Protein AF-A0A175QBX9-F1 (afdb_monomer_lite)

Foldseek 3Di:
DFDPVLVVCCVVPVVVSVVCVVVRVVVCVPPDDDDFDDAAFDPVFQDPPPDDPVVSVVLVVVQVVCSVVVHDGPTDGFHAAADQFDLVVLVVVQVVFDFPDADPVGWTKTKDALPVPPDCNPLSNQQRVLQVFCVVVPNHPSYNGNDDPLRRVWIKTFTADPVVSDTQKIWTKAQQLVQCVVPNLVSAPVVVVDDDDPVCSVVSNRDMDTDDMDD

Secondary structure (DSSP, 8-state):
---HHHHHHHHH-HHHHHHHHHHHHHHTTT------PPPB--HHHH--SSS-HHHHHHHHHHHHHHHHTTPPPSS--BPPPPPPPPHHHHHHHHHTSEEEEE-TTS-EEEEE--TT-S--HHHHHHHHHHHHHHHHTT---SSSS---SSTTTSEEEEEEETTTTEEEEEEEEEEHHHHHHHH-GGG-GGGGT----GGGHHHHHH-EEEEEEE-

Sequence (215 aa):
RNSSLFYTTAKVAPPVAMLMLVREMFKQRGMRIKLRIGAQIPFAHWHDGHTPGKELAKRVRKHVYRLGQGKKGLFQTESAIALAEDRAELKKALLQSELLGTTTDGKQIYLWRRNGATWVPILRELGRLREIAFRAVGEGSGRRRDLDSYDDDYYHLILWDDAELEIVGAYRFIPGGEQLERRGMEGLYSHSLFHYDERMIPILRQGIELGRSFI

InterPro domains:
  IPR016181 Acyl-CoA N-acyltransferase [SSF55729] (112-215)
  IPR052351 L-ornithine N(alpha)-acyltransferase [PTHR37323] (79-215)

Radius of gyration: 27.27 Å; chains: 1; bounding box: 67×48×62 Å

pLDDT: mean 91.13, std 6.89, range [60.19, 98.25]

Structure (mmCIF, N/CA/C/O backbone):
data_AF-A0A175QBX9-F1
#
_entry.id   AF-A0A175QBX9-F1
#
loop_
_atom_site.group_PDB
_atom_site.id
_atom_site.type_symbol
_atom_site.label_atom_id
_atom_site.label_alt_id
_atom_site.label_comp_id
_atom_site.label_asym_id
_atom_site.label_entity_id
_atom_site.label_seq_id
_atom_site.pdbx_PDB_ins_code
_atom_site.Cartn_x
_atom_site.Cartn_y
_atom_site.Cartn_z
_atom_site.occupancy
_atom_site.B_iso_or_equiv
_atom_site.auth_seq_id
_atom_site.auth_comp_id
_atom_site.auth_asym_id
_atom_site.auth_atom_id
_atom_site.pdbx_PDB_model_num
ATOM 1 N N . ARG A 1 1 ? 35.448 -5.527 -27.439 1.00 60.19 1 ARG A N 1
ATOM 2 C CA . ARG A 1 1 ? 35.768 -5.108 -28.833 1.00 60.19 1 ARG A CA 1
ATOM 3 C C . ARG A 1 1 ? 37.244 -5.440 -29.044 1.00 60.19 1 ARG A C 1
ATOM 5 O O . ARG A 1 1 ? 38.023 -5.023 -28.199 1.00 60.19 1 ARG A O 1
ATOM 12 N N . ASN A 1 2 ? 37.608 -6.231 -30.060 1.00 74.19 2 ASN A N 1
ATOM 13 C CA . ASN A 1 2 ? 38.995 -6.704 -30.246 1.00 74.19 2 ASN A CA 1
ATOM 14 C C . ASN A 1 2 ? 39.924 -5.569 -30.704 1.00 74.19 2 ASN A C 1
ATOM 16 O O . ASN A 1 2 ? 39.448 -4.572 -31.254 1.00 74.19 2 ASN A O 1
ATOM 20 N N . SER A 1 3 ? 41.227 -5.709 -30.461 1.00 76.88 3 SER A N 1
ATOM 21 C CA . SER A 1 3 ? 42.219 -4.701 -30.851 1.00 76.88 3 SER A CA 1
ATOM 22 C C . SER A 1 3 ? 42.301 -4.505 -32.372 1.00 76.88 3 SER A C 1
ATOM 24 O O . SER A 1 3 ? 42.059 -5.427 -33.150 1.00 76.88 3 SER A O 1
ATOM 26 N N . SER A 1 4 ? 42.672 -3.298 -32.811 1.00 77.69 4 SER A N 1
ATOM 27 C CA . SER A 1 4 ? 42.938 -3.002 -34.229 1.00 77.69 4 SER A CA 1
ATOM 28 C C . SER A 1 4 ? 43.991 -3.942 -34.822 1.00 77.69 4 SER A C 1
ATOM 30 O O . SER A 1 4 ? 43.838 -4.375 -35.960 1.00 77.69 4 SER A O 1
ATOM 32 N N . LEU A 1 5 ? 44.984 -4.329 -34.013 1.00 79.12 5 LEU A N 1
ATOM 33 C CA . LEU A 1 5 ? 46.052 -5.257 -34.378 1.00 79.12 5 LEU A CA 1
ATOM 34 C C . LEU A 1 5 ? 45.523 -6.661 -34.717 1.00 79.12 5 LEU A C 1
ATOM 36 O O . LEU A 1 5 ? 45.990 -7.282 -35.662 1.00 79.12 5 LEU A O 1
ATOM 40 N N . PHE A 1 6 ? 44.506 -7.151 -34.000 1.00 77.50 6 PHE A N 1
ATOM 41 C CA . PHE A 1 6 ? 43.851 -8.419 -34.338 1.00 77.50 6 PHE A CA 1
ATOM 42 C C . PHE A 1 6 ? 43.176 -8.353 -35.715 1.00 77.50 6 PHE A C 1
ATOM 44 O O . PHE A 1 6 ? 43.335 -9.264 -36.523 1.00 77.50 6 PHE A O 1
ATOM 51 N N . TYR A 1 7 ? 42.459 -7.264 -36.011 1.00 77.69 7 TYR A N 1
ATOM 52 C CA . TYR A 1 7 ? 41.762 -7.114 -37.292 1.00 77.69 7 TYR A CA 1
ATOM 53 C C . TYR A 1 7 ? 42.716 -6.947 -38.478 1.00 77.69 7 TYR A C 1
ATOM 55 O O . TYR A 1 7 ? 42.412 -7.428 -39.568 1.00 77.69 7 TYR A O 1
ATOM 63 N N . THR A 1 8 ? 43.865 -6.293 -38.287 1.00 80.75 8 THR A N 1
ATOM 64 C CA . THR A 1 8 ? 44.901 -6.200 -39.325 1.00 80.75 8 THR A CA 1
ATOM 65 C C . THR A 1 8 ? 45.585 -7.546 -39.542 1.00 80.75 8 THR A C 1
ATOM 67 O O . THR A 1 8 ? 45.720 -7.976 -40.685 1.00 80.75 8 THR A O 1
ATOM 70 N N . THR A 1 9 ? 45.931 -8.265 -38.470 1.00 81.19 9 THR A N 1
ATOM 71 C CA . THR A 1 9 ? 46.569 -9.587 -38.570 1.00 81.19 9 THR A CA 1
ATOM 72 C C . THR A 1 9 ? 45.626 -10.629 -39.172 1.00 81.19 9 THR A C 1
ATOM 74 O O . THR A 1 9 ? 46.065 -11.436 -39.981 1.00 81.19 9 THR A O 1
ATOM 77 N N . ALA A 1 10 ? 44.322 -10.576 -38.880 1.00 80.25 10 ALA A N 1
ATOM 78 C CA . ALA A 1 10 ? 43.326 -11.473 -39.477 1.00 80.25 10 ALA A CA 1
ATOM 79 C C . ALA A 1 10 ? 43.201 -11.323 -41.002 1.00 80.25 10 ALA A C 1
ATOM 81 O O . ALA A 1 10 ? 42.879 -12.295 -41.679 1.00 80.25 10 ALA A O 1
ATOM 82 N N . LYS A 1 11 ? 43.471 -10.128 -41.547 1.00 83.06 11 LYS A N 1
ATOM 83 C CA . LYS A 1 11 ? 43.462 -9.881 -42.997 1.00 83.06 11 LYS A CA 1
ATOM 84 C C . LYS A 1 11 ? 44.733 -10.355 -43.705 1.00 83.06 11 LYS A C 1
ATOM 86 O O . LYS A 1 11 ? 44.659 -10.691 -44.878 1.00 83.06 11 LYS A O 1
ATOM 91 N N . VAL A 1 12 ? 45.877 -10.351 -43.017 1.00 86.31 12 VAL A N 1
ATOM 92 C CA . VAL A 1 12 ? 47.193 -10.652 -43.614 1.00 86.31 12 VAL A CA 1
ATOM 93 C C . VAL A 1 12 ? 47.619 -12.102 -43.366 1.00 86.31 12 VAL A C 1
ATOM 95 O O . VAL A 1 12 ? 48.164 -12.742 -44.257 1.00 86.31 12 VAL A O 1
ATOM 98 N N . ALA A 1 13 ? 47.362 -12.639 -42.171 1.00 82.88 13 ALA A N 1
ATOM 99 C CA . ALA A 1 13 ? 47.781 -13.977 -41.758 1.00 82.88 13 ALA A CA 1
ATOM 100 C C . ALA A 1 13 ? 46.735 -14.629 -40.822 1.00 82.88 13 ALA A C 1
ATOM 102 O O . ALA A 1 13 ? 46.859 -14.559 -39.592 1.00 82.88 13 ALA A O 1
ATOM 103 N N . PRO A 1 14 ? 45.712 -15.304 -41.382 1.00 76.75 14 PRO A N 1
ATOM 104 C CA . PRO A 1 14 ? 44.622 -15.909 -40.610 1.00 76.75 14 PRO A CA 1
ATOM 105 C C . PRO A 1 14 ? 45.052 -16.895 -39.499 1.00 76.75 14 PRO A C 1
ATOM 107 O O . PRO A 1 14 ? 44.501 -16.801 -38.399 1.00 76.75 14 PRO A O 1
ATOM 110 N N . PRO A 1 15 ? 46.055 -17.783 -39.690 1.00 80.94 15 PRO A N 1
ATOM 111 C CA . PRO A 1 15 ? 46.485 -18.714 -38.636 1.00 80.94 15 PRO A CA 1
ATOM 112 C C . PRO A 1 15 ? 47.092 -18.003 -37.417 1.00 80.94 15 PRO A C 1
ATOM 114 O O . PRO A 1 15 ? 46.870 -18.394 -36.273 1.00 80.94 15 PRO A O 1
ATOM 117 N N . VAL A 1 16 ? 47.817 -16.904 -37.648 1.00 78.88 16 VAL A N 1
ATOM 118 C CA . VAL A 1 16 ? 48.448 -16.100 -36.588 1.00 78.88 16 VAL A CA 1
ATOM 119 C C . VAL A 1 16 ? 47.397 -15.307 -35.812 1.00 78.88 16 VAL A C 1
ATOM 121 O O . VAL A 1 16 ? 47.478 -15.186 -34.589 1.00 78.88 16 VAL A O 1
ATOM 124 N N . ALA A 1 17 ? 46.359 -14.820 -36.494 1.00 76.81 17 ALA A N 1
ATOM 125 C CA . ALA A 1 17 ? 45.222 -14.193 -35.831 1.00 76.81 17 ALA A CA 1
ATOM 126 C C . ALA A 1 17 ? 44.493 -15.168 -34.890 1.00 76.81 17 ALA A C 1
ATOM 128 O O . ALA A 1 17 ? 44.069 -14.764 -33.808 1.00 76.81 17 ALA A O 1
ATOM 129 N N . MET A 1 18 ? 44.411 -16.455 -35.243 1.00 78.69 18 MET A N 1
ATOM 130 C CA . MET A 1 18 ? 43.813 -17.486 -34.387 1.00 78.69 18 MET A CA 1
ATOM 131 C C . MET A 1 18 ? 44.603 -17.691 -33.082 1.00 78.69 18 MET A C 1
ATOM 133 O O . MET A 1 18 ? 44.002 -17.783 -32.014 1.00 78.69 18 MET A O 1
ATOM 137 N N . LEU A 1 19 ? 45.940 -17.640 -33.130 1.00 80.75 19 LEU A N 1
ATOM 138 C CA . LEU A 1 19 ? 46.793 -17.653 -31.929 1.00 80.75 19 LEU A CA 1
ATOM 139 C C . LEU A 1 19 ? 46.620 -16.380 -31.079 1.00 80.75 19 LEU A C 1
ATOM 141 O O . LEU A 1 19 ? 46.611 -16.430 -29.848 1.00 80.75 19 LEU A O 1
ATOM 145 N N . MET A 1 20 ? 46.422 -15.228 -31.726 1.00 78.19 20 MET A N 1
ATOM 146 C CA . MET A 1 20 ? 46.133 -13.960 -31.048 1.00 78.19 20 MET A CA 1
ATOM 147 C C . MET A 1 20 ? 44.736 -13.903 -30.420 1.00 78.19 20 MET A C 1
ATOM 149 O O . MET A 1 20 ? 44.526 -13.114 -29.495 1.00 78.19 20 MET A O 1
ATOM 153 N N . LEU A 1 21 ? 43.795 -14.732 -30.882 1.00 76.81 21 LEU A N 1
ATOM 154 C CA . LEU A 1 21 ? 42.436 -14.803 -30.348 1.00 76.81 21 LEU A CA 1
ATOM 155 C C . LEU A 1 21 ? 42.456 -15.131 -28.852 1.00 76.81 21 LEU A C 1
ATOM 157 O O . LEU A 1 21 ? 41.769 -14.475 -28.076 1.00 76.81 21 LEU A O 1
ATOM 161 N N . VAL A 1 22 ? 43.317 -16.067 -28.439 1.00 77.06 22 VAL A N 1
ATOM 162 C CA . VAL A 1 22 ? 43.509 -16.448 -27.033 1.00 77.06 22 VAL A CA 1
ATOM 163 C C . VAL A 1 22 ? 43.886 -15.220 -26.198 1.00 77.06 22 VAL A C 1
ATOM 165 O O . VAL A 1 22 ? 43.259 -14.932 -25.180 1.00 77.06 22 VAL A O 1
ATOM 168 N N . ARG A 1 23 ? 44.841 -14.412 -26.675 1.00 75.25 23 ARG A N 1
ATOM 169 C CA . ARG A 1 23 ? 45.273 -13.170 -26.013 1.00 75.25 23 ARG A CA 1
ATOM 170 C C . ARG A 1 23 ? 44.170 -12.106 -25.971 1.00 75.25 23 ARG A C 1
ATOM 172 O O . ARG A 1 23 ? 44.035 -11.412 -24.965 1.00 75.25 23 ARG A O 1
ATOM 179 N N . GLU A 1 24 ? 43.377 -11.967 -27.031 1.00 79.12 24 GLU A N 1
ATOM 180 C CA . GLU A 1 24 ? 42.231 -11.046 -27.061 1.00 79.12 24 GLU A CA 1
ATOM 181 C C . GLU A 1 24 ? 41.087 -11.508 -26.141 1.00 79.12 24 GLU A C 1
ATOM 183 O O . GLU A 1 24 ? 40.455 -10.673 -25.496 1.00 79.12 24 GLU A O 1
ATOM 188 N N . MET A 1 25 ? 40.862 -12.817 -25.994 1.00 73.69 25 MET A N 1
ATOM 189 C CA . MET A 1 25 ? 39.921 -13.376 -25.016 1.00 73.69 25 MET A CA 1
ATOM 190 C C . MET A 1 25 ? 40.395 -13.118 -23.581 1.00 73.69 25 MET A C 1
ATOM 192 O O . MET A 1 25 ? 39.607 -12.677 -22.745 1.00 73.69 25 MET A O 1
ATOM 196 N N . PHE A 1 26 ? 41.693 -13.290 -23.302 1.00 76.12 26 PHE A N 1
ATOM 197 C CA . PHE A 1 26 ? 42.273 -12.957 -21.997 1.00 76.12 26 PHE A CA 1
ATOM 198 C C . PHE A 1 26 ? 42.231 -11.453 -21.687 1.00 76.12 26 PHE A C 1
ATOM 200 O O . PHE A 1 26 ? 42.042 -11.094 -20.529 1.00 76.12 26 PHE A O 1
ATOM 207 N N . LYS A 1 27 ? 42.311 -10.564 -22.690 1.00 72.12 27 LYS A N 1
ATOM 208 C CA . LYS A 1 27 ? 42.073 -9.116 -22.497 1.00 72.12 27 LYS A CA 1
ATOM 209 C C . LYS A 1 27 ? 40.650 -8.795 -22.038 1.00 72.12 27 LYS A C 1
ATOM 211 O O . LYS A 1 27 ? 40.438 -7.756 -21.423 1.00 72.12 27 LYS A O 1
ATOM 216 N N . GLN A 1 28 ? 39.681 -9.653 -22.352 1.00 68.94 28 GLN A N 1
ATOM 217 C CA . GLN A 1 28 ? 38.296 -9.498 -21.904 1.00 68.94 28 GLN A CA 1
ATOM 218 C C . GLN A 1 28 ? 38.014 -10.244 -20.587 1.00 68.94 28 GLN A C 1
ATOM 220 O O . GLN A 1 28 ? 36.897 -10.187 -20.067 1.00 68.94 28 GLN A O 1
ATOM 225 N N . ARG A 1 29 ? 39.018 -10.914 -20.004 1.00 71.75 29 ARG A N 1
ATOM 226 C CA . ARG A 1 29 ? 38.892 -11.612 -18.721 1.00 71.75 29 ARG A CA 1
ATOM 227 C C . ARG A 1 29 ? 38.627 -10.592 -17.613 1.00 71.75 29 ARG A C 1
ATOM 229 O O . ARG A 1 29 ? 39.379 -9.641 -17.435 1.00 71.7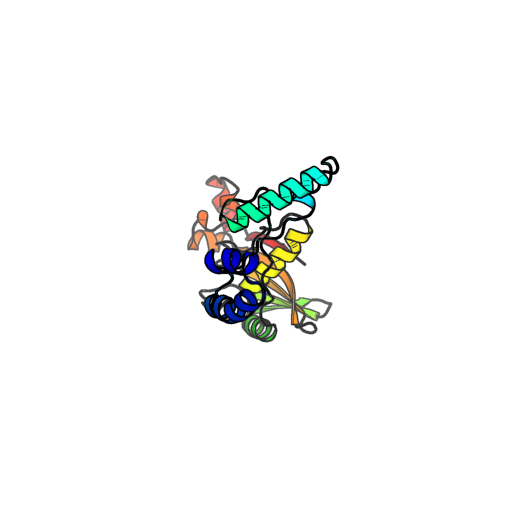5 29 ARG A O 1
ATOM 236 N N . GLY A 1 30 ? 37.524 -10.778 -16.889 1.00 74.94 30 GLY A N 1
ATOM 237 C CA . GLY A 1 30 ? 37.076 -9.839 -15.856 1.00 74.94 30 GLY A CA 1
ATOM 238 C C . GLY A 1 30 ? 36.287 -8.631 -16.377 1.00 74.94 30 GLY A C 1
ATOM 239 O O . GLY A 1 30 ? 35.964 -7.742 -15.586 1.00 74.94 30 GLY A O 1
ATOM 240 N N . MET A 1 31 ? 35.933 -8.580 -17.670 1.00 78.94 31 MET A N 1
ATOM 241 C CA . MET A 1 31 ? 35.002 -7.565 -18.166 1.00 78.94 31 MET A CA 1
ATOM 242 C C . MET A 1 31 ? 33.653 -7.680 -17.456 1.00 78.94 31 MET A C 1
ATOM 244 O O . MET A 1 31 ? 33.034 -8.741 -17.407 1.00 78.94 31 MET A O 1
ATOM 248 N N . ARG A 1 32 ? 33.178 -6.553 -16.928 1.00 81.38 32 ARG A N 1
ATOM 249 C CA . ARG A 1 32 ? 31.877 -6.453 -16.270 1.00 81.38 32 ARG A CA 1
ATOM 250 C C . ARG A 1 32 ? 30.841 -5.983 -17.281 1.00 81.38 32 ARG A C 1
ATOM 252 O O . ARG A 1 32 ? 30.976 -4.902 -17.853 1.00 81.38 32 ARG A O 1
ATOM 259 N N . ILE A 1 33 ? 29.793 -6.775 -17.483 1.00 82.38 33 ILE A N 1
ATOM 260 C CA . ILE A 1 33 ? 28.626 -6.351 -18.257 1.00 82.38 33 ILE A CA 1
ATOM 261 C C . ILE A 1 33 ? 27.695 -5.606 -17.304 1.00 82.38 33 ILE A C 1
ATOM 263 O O . ILE A 1 33 ? 27.173 -6.182 -16.352 1.00 82.38 33 ILE A O 1
ATOM 267 N N . LYS A 1 34 ? 27.484 -4.311 -17.553 1.00 82.81 34 LYS A N 1
ATOM 268 C CA . LYS A 1 34 ? 26.491 -3.527 -16.817 1.00 82.81 34 LYS A CA 1
ATOM 269 C C . LYS A 1 34 ? 25.133 -3.698 -17.488 1.00 82.81 34 LYS A C 1
ATOM 271 O O . LYS A 1 34 ? 24.872 -3.096 -18.527 1.00 82.81 34 LYS A O 1
ATOM 276 N N . LEU A 1 35 ? 24.277 -4.516 -16.888 1.00 85.06 35 LEU A N 1
ATOM 277 C CA . LEU A 1 35 ? 22.884 -4.655 -17.297 1.00 85.06 35 LEU A CA 1
ATOM 278 C C . LEU A 1 35 ? 22.037 -3.592 -16.596 1.00 85.06 35 LEU A C 1
ATOM 280 O O . LEU A 1 35 ? 22.220 -3.315 -15.411 1.00 85.06 35 LEU A O 1
ATOM 284 N N . ARG A 1 36 ? 21.103 -2.990 -17.335 1.00 86.00 36 ARG A N 1
ATOM 285 C CA . ARG A 1 36 ? 20.095 -2.090 -16.777 1.00 86.00 36 ARG A CA 1
ATOM 286 C C . ARG A 1 36 ? 18.721 -2.569 -17.203 1.00 86.00 36 ARG A C 1
ATOM 288 O O . ARG A 1 36 ? 18.401 -2.545 -18.387 1.00 86.00 36 ARG A O 1
ATOM 295 N N . ILE A 1 37 ? 17.934 -2.983 -16.222 1.00 86.81 37 ILE A N 1
ATOM 296 C CA . ILE A 1 37 ? 16.564 -3.447 -16.412 1.00 86.81 37 ILE A CA 1
ATOM 297 C C . ILE A 1 37 ? 15.634 -2.268 -16.125 1.00 86.81 37 ILE A C 1
ATOM 299 O O . ILE A 1 37 ? 15.824 -1.540 -15.150 1.00 86.81 37 ILE A O 1
ATOM 303 N N . GLY A 1 38 ? 14.703 -2.022 -17.042 1.00 87.69 38 GLY A N 1
ATOM 304 C CA . GLY A 1 38 ? 13.714 -0.956 -16.928 1.00 87.69 38 GLY A CA 1
ATOM 305 C C . GLY A 1 38 ? 12.465 -1.419 -16.189 1.00 87.69 38 GLY A C 1
ATOM 306 O O . GLY A 1 38 ? 12.285 -2.605 -15.930 1.00 87.69 38 GLY A O 1
ATOM 307 N N . ALA A 1 39 ? 11.600 -0.463 -15.879 1.00 90.56 39 ALA A N 1
ATOM 308 C CA . ALA A 1 39 ? 10.247 -0.727 -15.414 1.00 90.56 39 ALA A CA 1
ATOM 309 C C . ALA A 1 39 ? 9.366 -1.260 -16.566 1.00 90.56 39 ALA A C 1
ATOM 311 O O . ALA A 1 39 ? 9.679 -1.056 -17.744 1.00 90.56 39 ALA A O 1
ATOM 312 N N . GLN A 1 40 ? 8.282 -1.956 -16.224 1.00 90.56 40 GLN A N 1
ATOM 313 C CA . GLN A 1 40 ? 7.338 -2.509 -17.193 1.00 90.56 40 GLN A CA 1
ATOM 314 C C . GLN A 1 40 ? 6.599 -1.374 -17.908 1.00 90.56 40 GLN A C 1
ATOM 316 O O . GLN A 1 40 ? 6.281 -0.365 -17.286 1.00 90.56 40 GLN A O 1
ATOM 321 N N . ILE A 1 41 ? 6.319 -1.530 -19.206 1.00 91.38 41 ILE A N 1
ATOM 322 C CA . ILE A 1 41 ? 5.449 -0.615 -19.958 1.00 91.38 41 ILE A CA 1
ATOM 323 C C . ILE A 1 41 ? 4.060 -1.271 -20.047 1.00 91.38 41 ILE A C 1
ATOM 325 O O . ILE A 1 41 ? 3.930 -2.270 -20.761 1.00 91.38 41 ILE A O 1
ATOM 329 N N . PRO A 1 42 ? 3.037 -0.764 -19.340 1.00 88.19 42 PRO A N 1
ATOM 330 C CA . PRO A 1 42 ? 1.705 -1.367 -19.356 1.00 88.19 42 PRO A CA 1
ATOM 331 C C . PRO A 1 42 ? 1.035 -1.231 -20.722 1.00 88.19 42 PRO A C 1
ATOM 333 O O . PRO A 1 42 ? 1.272 -0.256 -21.438 1.00 88.19 42 PRO A O 1
ATOM 336 N N . PHE A 1 43 ? 0.177 -2.197 -21.067 1.00 87.56 43 PHE A N 1
ATOM 337 C CA . PHE A 1 43 ? -0.520 -2.259 -22.359 1.00 87.56 43 PHE A CA 1
ATOM 338 C C . PHE A 1 43 ? -1.237 -0.949 -22.707 1.00 87.56 43 PHE A C 1
ATOM 340 O O . PHE A 1 43 ? -1.028 -0.398 -23.789 1.00 87.56 43 PHE A O 1
ATOM 347 N N . ALA A 1 44 ? -1.981 -0.397 -21.746 1.00 85.62 44 ALA A N 1
ATOM 348 C CA . ALA A 1 44 ? -2.738 0.843 -21.902 1.00 85.62 44 ALA A CA 1
ATOM 349 C C . ALA A 1 44 ? -1.878 2.064 -22.289 1.00 85.62 44 ALA A C 1
ATOM 351 O O . ALA A 1 44 ? -2.379 3.004 -22.895 1.00 85.62 44 ALA A O 1
ATOM 352 N N . HIS A 1 45 ? -0.577 2.063 -21.976 1.00 84.69 45 HIS A N 1
ATOM 353 C CA . HIS A 1 45 ? 0.304 3.208 -22.233 1.00 84.69 45 HIS A CA 1
ATOM 354 C C . HIS A 1 45 ? 1.050 3.148 -23.566 1.00 84.69 45 HIS A C 1
ATOM 356 O O . HIS A 1 45 ? 1.713 4.123 -23.937 1.00 84.69 45 HIS A O 1
ATOM 362 N N . TRP A 1 46 ? 0.996 2.023 -24.280 1.00 85.75 46 TRP A N 1
ATOM 363 C CA . TRP A 1 46 ? 1.644 1.896 -25.585 1.00 85.75 46 TRP A CA 1
ATOM 364 C C . TRP A 1 46 ? 0.693 1.500 -26.711 1.00 85.75 46 TRP A C 1
ATOM 366 O O . TRP A 1 46 ? 1.018 1.774 -27.866 1.00 85.75 46 TRP A O 1
ATOM 376 N N . HIS A 1 47 ? -0.454 0.897 -26.401 1.00 86.94 47 HIS A N 1
ATOM 377 C CA . HIS A 1 47 ? -1.454 0.520 -27.388 1.00 86.94 47 HIS A CA 1
ATOM 378 C C . HIS A 1 47 ? -2.557 1.581 -27.486 1.00 86.94 47 HIS A C 1
ATOM 380 O O . HIS A 1 47 ? -3.360 1.737 -26.573 1.00 86.94 47 HIS A O 1
ATOM 386 N N . ASP A 1 48 ? -2.621 2.276 -28.621 1.00 83.75 48 ASP A N 1
ATOM 387 C CA . ASP A 1 48 ? -3.657 3.270 -28.934 1.00 83.75 48 ASP A CA 1
ATOM 388 C C . ASP A 1 48 ? -4.623 2.810 -30.042 1.00 83.75 48 ASP A C 1
ATOM 390 O O . ASP A 1 48 ? -5.540 3.545 -30.391 1.00 83.75 48 ASP A O 1
ATOM 394 N N . GLY A 1 49 ? -4.423 1.614 -30.610 1.00 85.25 49 GLY A N 1
ATOM 395 C CA . GLY A 1 49 ? -5.239 1.042 -31.689 1.00 85.25 49 GLY A CA 1
ATOM 396 C C . GLY A 1 49 ? -5.024 1.649 -33.082 1.00 85.25 49 GLY A C 1
ATOM 397 O O . GLY A 1 49 ? -5.549 1.111 -34.052 1.00 85.25 49 GLY A O 1
ATOM 398 N N . HIS A 1 50 ? -4.239 2.723 -33.205 1.00 87.38 50 HIS A N 1
ATOM 399 C CA . HIS A 1 50 ? -4.098 3.486 -34.453 1.00 87.38 50 HIS A CA 1
ATOM 400 C C . HIS A 1 50 ? -2.641 3.606 -34.923 1.00 87.38 50 HIS A C 1
ATOM 402 O O . HIS A 1 50 ? -2.391 3.783 -36.115 1.00 87.38 50 HIS A O 1
ATOM 408 N N . THR A 1 51 ? -1.662 3.489 -34.018 1.00 87.81 51 THR A N 1
ATOM 409 C CA . THR A 1 51 ? -0.238 3.574 -34.359 1.00 87.81 51 THR A CA 1
ATOM 410 C C . THR A 1 51 ? 0.229 2.303 -35.088 1.00 87.81 51 THR A C 1
ATOM 412 O O . THR A 1 51 ? 0.157 1.205 -34.526 1.00 87.81 51 THR A O 1
ATOM 415 N N . PRO A 1 52 ? 0.814 2.411 -36.298 1.00 92.56 52 PRO A N 1
ATOM 416 C CA . PRO A 1 52 ? 1.374 1.265 -37.009 1.00 92.56 52 PRO A CA 1
ATOM 417 C C . PRO A 1 52 ? 2.497 0.573 -36.223 1.00 92.56 52 PRO A C 1
ATOM 419 O O . PRO A 1 52 ? 3.390 1.218 -35.663 1.00 92.56 52 PRO A O 1
ATOM 422 N N . GLY A 1 53 ? 2.545 -0.762 -36.270 1.00 89.75 53 GLY A N 1
ATOM 423 C CA . GLY A 1 53 ? 3.507 -1.558 -35.491 1.00 89.75 53 GLY A CA 1
ATOM 424 C C . GLY A 1 53 ? 4.983 -1.191 -35.716 1.00 89.75 53 GLY A C 1
ATOM 425 O O . GLY A 1 53 ? 5.788 -1.224 -34.784 1.00 89.75 53 GLY A O 1
ATOM 426 N N . LYS A 1 54 ? 5.356 -0.758 -36.929 1.00 93.19 54 LYS A N 1
ATOM 427 C CA . LYS A 1 54 ? 6.727 -0.314 -37.247 1.00 93.19 54 LYS A CA 1
ATOM 428 C C . LYS A 1 54 ? 7.121 0.956 -36.484 1.00 93.19 54 LYS A C 1
ATOM 430 O O . LYS A 1 54 ? 8.264 1.083 -36.035 1.00 93.19 54 LYS A O 1
ATOM 435 N N . GLU A 1 55 ? 6.190 1.892 -36.327 1.00 92.44 55 GLU A N 1
ATOM 436 C CA . GLU A 1 55 ? 6.415 3.127 -35.575 1.00 92.44 55 GLU A CA 1
ATOM 437 C C . GLU A 1 55 ? 6.485 2.852 -34.077 1.00 92.44 55 GLU A C 1
ATOM 439 O O . GLU A 1 55 ? 7.396 3.336 -33.395 1.00 92.44 55 GLU A O 1
ATOM 444 N N . LEU A 1 56 ? 5.592 1.993 -33.585 1.00 91.81 56 LEU A N 1
ATOM 445 C CA . LEU A 1 56 ? 5.600 1.535 -32.204 1.00 91.81 56 LEU A CA 1
ATOM 446 C C . LEU A 1 56 ? 6.932 0.857 -31.844 1.00 91.81 56 LEU A C 1
ATOM 448 O O . LEU A 1 56 ? 7.584 1.251 -30.875 1.00 91.81 56 LEU A O 1
ATOM 452 N N . ALA A 1 57 ? 7.412 -0.077 -32.671 1.00 92.69 57 ALA A N 1
ATOM 453 C CA . ALA A 1 57 ? 8.703 -0.739 -32.475 1.00 92.69 57 ALA A CA 1
ATOM 454 C C . ALA A 1 57 ? 9.868 0.267 -32.428 1.00 92.69 57 ALA A C 1
ATOM 456 O O . ALA A 1 57 ? 10.776 0.148 -31.599 1.00 92.69 57 ALA A O 1
ATOM 457 N N . LYS A 1 58 ? 9.834 1.314 -33.266 1.00 94.88 58 LYS A N 1
ATOM 458 C CA . LYS A 1 58 ? 10.834 2.395 -33.251 1.00 94.88 58 LYS A CA 1
ATOM 459 C C . LYS A 1 58 ? 10.784 3.199 -31.947 1.00 94.88 58 LYS A C 1
ATOM 461 O O . LYS A 1 58 ? 11.842 3.538 -31.404 1.00 94.88 58 LYS A O 1
ATOM 466 N N . ARG A 1 59 ? 9.589 3.483 -31.416 1.00 93.50 59 ARG A N 1
ATOM 467 C CA . ARG A 1 59 ? 9.406 4.163 -30.120 1.00 93.50 59 ARG A CA 1
ATOM 468 C C . ARG A 1 59 ? 9.906 3.305 -28.957 1.00 93.50 59 ARG A C 1
ATOM 470 O O . ARG A 1 59 ? 10.681 3.812 -28.145 1.00 93.50 59 ARG A O 1
ATOM 477 N N . VAL A 1 60 ? 9.546 2.019 -28.912 1.00 93.00 60 VAL A N 1
ATOM 478 C CA . VAL A 1 60 ? 10.030 1.053 -27.903 1.00 93.00 60 VAL A CA 1
ATOM 479 C C . VAL A 1 60 ? 11.551 0.954 -27.947 1.00 93.00 60 VAL A C 1
ATOM 481 O O . VAL A 1 60 ? 12.214 1.131 -26.925 1.00 93.00 60 VAL A O 1
ATOM 484 N N . ARG A 1 61 ? 12.134 0.813 -29.142 1.00 94.25 61 ARG A N 1
ATOM 485 C CA . ARG A 1 61 ? 13.588 0.824 -29.326 1.00 94.25 61 ARG A CA 1
ATOM 486 C C . ARG A 1 61 ? 14.208 2.088 -28.724 1.00 94.25 61 ARG A C 1
ATOM 488 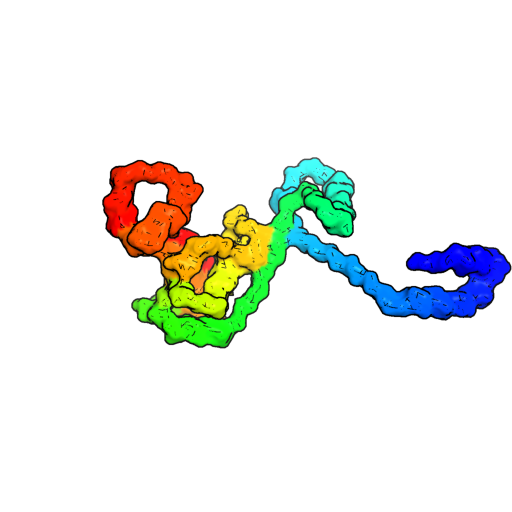O O . ARG A 1 61 ? 15.114 1.999 -27.899 1.00 94.25 61 ARG A O 1
ATOM 495 N N . LYS A 1 62 ? 13.701 3.274 -29.078 1.00 94.50 62 LYS A N 1
ATOM 496 C CA . LYS A 1 62 ? 14.205 4.557 -28.555 1.00 94.50 62 LYS A CA 1
ATOM 497 C C . LYS A 1 62 ? 14.068 4.663 -27.029 1.00 94.50 62 LYS A C 1
ATOM 499 O O . LYS A 1 62 ? 14.963 5.218 -26.393 1.00 94.50 62 LYS A O 1
ATOM 504 N N . HIS A 1 63 ? 13.003 4.114 -26.443 1.00 94.00 63 HIS A N 1
ATOM 505 C CA . HIS A 1 63 ? 12.841 4.014 -24.991 1.00 94.00 63 HIS A CA 1
ATOM 506 C C . HIS A 1 63 ? 13.969 3.176 -24.362 1.00 94.00 63 HIS A C 1
ATOM 508 O O . HIS A 1 63 ? 14.642 3.655 -23.449 1.00 94.00 63 HIS A O 1
ATOM 514 N N . VAL A 1 64 ? 14.242 1.977 -24.887 1.00 92.88 64 VAL A N 1
ATOM 515 C CA . VAL A 1 64 ? 15.285 1.070 -24.364 1.00 92.88 64 VAL A CA 1
ATOM 516 C C . VAL A 1 64 ? 16.689 1.682 -24.473 1.00 92.88 64 VAL A C 1
ATOM 518 O O . VAL A 1 64 ? 17.467 1.629 -23.522 1.00 92.88 64 VAL A O 1
ATOM 521 N N . TYR A 1 65 ? 17.024 2.349 -25.583 1.00 93.25 65 TYR A N 1
ATOM 522 C CA . TYR A 1 65 ? 18.318 3.043 -25.687 1.00 93.25 65 TYR A CA 1
ATOM 523 C C . TYR A 1 65 ? 18.441 4.209 -24.697 1.00 93.25 65 TYR A C 1
ATOM 525 O O . TYR A 1 65 ? 19.518 4.431 -24.140 1.00 93.25 65 TYR A O 1
ATOM 533 N N . ARG A 1 66 ? 17.353 4.950 -24.443 1.00 93.75 66 ARG A N 1
ATOM 534 C CA . ARG A 1 66 ? 17.341 6.021 -23.434 1.00 93.75 66 ARG A CA 1
ATOM 535 C C . ARG A 1 66 ? 17.551 5.484 -22.023 1.00 93.75 66 ARG A C 1
ATOM 537 O O . ARG A 1 66 ? 18.305 6.104 -21.275 1.00 93.75 66 ARG A O 1
ATOM 544 N N . LEU A 1 67 ? 16.974 4.325 -21.701 1.00 90.94 67 LEU A N 1
ATOM 545 C CA . LEU A 1 67 ? 17.222 3.624 -20.442 1.00 90.94 67 LEU A CA 1
ATOM 546 C C . LEU A 1 67 ? 18.723 3.355 -20.255 1.00 90.94 67 LEU A C 1
ATOM 548 O O . LEU A 1 67 ? 19.285 3.733 -19.227 1.00 90.94 67 LEU A O 1
ATOM 552 N N . GLY A 1 68 ? 19.396 2.795 -21.268 1.00 88.06 68 GLY A N 1
ATOM 553 C CA . GLY A 1 68 ? 20.848 2.565 -21.242 1.00 88.06 68 GLY A CA 1
ATOM 554 C C . GLY A 1 68 ? 21.678 3.842 -21.039 1.00 88.06 68 GLY A C 1
ATOM 555 O O . GLY A 1 68 ? 22.709 3.806 -20.374 1.00 88.06 68 GLY A O 1
ATOM 556 N N . GLN A 1 69 ? 21.191 4.984 -21.535 1.00 90.62 69 GLN A N 1
ATOM 557 C CA . GLN A 1 69 ? 21.809 6.307 -21.360 1.00 90.62 69 GLN A CA 1
ATOM 558 C C . GLN A 1 69 ? 21.430 7.007 -20.043 1.00 90.62 69 GLN A C 1
ATOM 560 O O . GLN A 1 69 ? 21.906 8.109 -19.788 1.00 90.62 69 GLN A O 1
ATOM 565 N N . GLY A 1 70 ? 20.541 6.429 -19.229 1.00 87.38 70 GLY A N 1
ATOM 566 C CA . GLY A 1 70 ? 20.018 7.071 -18.020 1.00 87.38 70 GLY A CA 1
ATOM 567 C C . GLY A 1 70 ? 19.110 8.271 -18.259 1.00 87.38 70 GLY A C 1
ATOM 568 O O . GLY A 1 70 ? 18.912 9.069 -17.351 1.00 87.38 70 GLY A O 1
ATOM 569 N N . LYS A 1 71 ? 18.531 8.383 -19.454 1.00 90.31 71 LYS A N 1
ATOM 570 C CA . LYS A 1 71 ? 17.548 9.419 -19.785 1.00 90.31 71 LYS A CA 1
ATOM 571 C C . LYS A 1 71 ? 16.136 8.937 -19.460 1.00 90.31 71 LYS A C 1
ATOM 573 O O . LYS A 1 71 ? 15.860 7.738 -19.504 1.00 90.31 71 LYS A O 1
ATOM 578 N N . LYS A 1 72 ? 15.226 9.883 -19.208 1.00 88.56 72 LYS A N 1
ATOM 579 C CA . LYS A 1 72 ? 13.795 9.598 -19.021 1.00 88.56 72 LYS A CA 1
ATOM 580 C C . LYS A 1 72 ? 13.234 8.847 -20.238 1.00 88.56 72 LYS A C 1
ATOM 582 O O . LYS A 1 72 ? 13.515 9.208 -21.388 1.00 88.56 72 LYS A O 1
ATOM 587 N N . GLY A 1 73 ? 12.465 7.794 -19.963 1.00 89.00 73 GLY A N 1
ATOM 588 C CA . GLY A 1 73 ? 11.790 6.981 -20.971 1.00 89.00 73 GLY A CA 1
ATOM 589 C C . GLY A 1 73 ? 10.748 7.768 -21.774 1.00 89.00 73 GLY A C 1
ATOM 590 O O . GLY A 1 73 ? 10.410 8.904 -21.453 1.00 89.00 73 GLY A O 1
ATOM 591 N N . LEU A 1 74 ? 10.266 7.160 -22.858 1.00 90.44 74 LEU A N 1
ATOM 592 C CA . LEU A 1 74 ? 9.199 7.711 -23.711 1.00 90.44 74 LEU A CA 1
ATOM 593 C C . LEU A 1 74 ? 7.793 7.237 -23.341 1.00 90.44 74 LEU A C 1
ATOM 595 O O . LEU A 1 74 ? 6.825 7.743 -23.894 1.00 90.44 74 LEU A O 1
ATOM 599 N N . PHE A 1 75 ? 7.706 6.238 -22.472 1.00 90.62 75 PHE A N 1
ATOM 600 C CA . PHE A 1 75 ? 6.450 5.651 -22.035 1.00 90.62 75 PHE A CA 1
ATOM 601 C C . PHE A 1 75 ? 6.337 5.841 -20.532 1.00 90.62 75 PHE A C 1
ATOM 603 O O . PHE A 1 75 ? 7.365 5.904 -19.847 1.00 90.62 75 PHE A O 1
ATOM 610 N N . GLN A 1 76 ? 5.103 5.927 -20.047 1.00 88.81 76 GLN A N 1
ATOM 611 C CA . GLN A 1 76 ? 4.834 5.718 -18.634 1.00 88.81 76 GLN A CA 1
ATOM 612 C C . GLN A 1 76 ? 5.104 4.249 -18.314 1.00 88.81 76 GLN A C 1
ATOM 614 O O . GLN A 1 76 ? 4.825 3.359 -19.119 1.00 88.81 76 GLN A O 1
ATOM 619 N N . THR A 1 77 ? 5.761 4.023 -17.187 1.00 90.88 77 THR A N 1
ATOM 620 C CA . THR A 1 77 ? 6.243 2.707 -16.785 1.00 90.88 77 THR A CA 1
ATOM 621 C C . THR A 1 77 ? 5.910 2.471 -15.334 1.00 90.88 77 THR A C 1
ATOM 623 O O . THR A 1 77 ? 6.027 3.390 -14.525 1.00 90.88 77 THR A O 1
ATOM 626 N N . GLU A 1 78 ? 5.635 1.223 -15.004 1.00 91.88 78 GLU A N 1
ATOM 627 C CA . GLU A 1 78 ? 5.350 0.785 -13.650 1.00 91.88 78 GLU A CA 1
ATOM 628 C C . GLU A 1 78 ? 6.497 -0.068 -13.121 1.00 91.88 78 GLU A C 1
ATOM 630 O O . GLU A 1 78 ? 7.017 -0.968 -13.792 1.00 91.88 78 GLU A O 1
ATOM 635 N N . SER A 1 79 ? 6.915 0.217 -11.894 1.00 91.88 79 SER A N 1
ATOM 636 C CA . SER A 1 79 ? 7.908 -0.606 -11.212 1.00 91.88 79 SER A CA 1
ATOM 637 C C . SER A 1 79 ? 7.338 -1.995 -10.944 1.00 91.88 79 SER A C 1
ATOM 639 O O . SER A 1 79 ? 6.143 -2.144 -10.677 1.00 91.88 79 SER A O 1
ATOM 641 N N . ALA A 1 80 ? 8.205 -3.008 -10.968 1.00 91.94 80 ALA A N 1
ATOM 642 C CA . ALA A 1 80 ? 7.828 -4.347 -10.536 1.00 91.94 80 ALA A CA 1
ATOM 643 C C . ALA A 1 80 ? 7.301 -4.294 -9.097 1.00 91.94 80 ALA A C 1
ATOM 645 O O . ALA A 1 80 ? 7.938 -3.697 -8.221 1.00 91.94 80 ALA A O 1
ATOM 646 N N . ILE A 1 81 ? 6.143 -4.909 -8.869 1.00 94.50 81 ILE A N 1
ATOM 647 C CA . ILE A 1 81 ? 5.568 -5.040 -7.533 1.00 94.50 81 ILE A CA 1
ATOM 648 C C . ILE A 1 81 ? 6.573 -5.788 -6.649 1.00 94.50 81 ILE A C 1
ATOM 650 O O . ILE A 1 81 ? 7.332 -6.641 -7.118 1.00 94.50 81 ILE A O 1
ATOM 654 N N . ALA A 1 82 ? 6.659 -5.399 -5.380 1.00 95.31 82 ALA A N 1
ATOM 655 C CA . ALA A 1 82 ? 7.538 -6.063 -4.436 1.00 95.31 82 ALA A CA 1
ATOM 656 C C . ALA A 1 82 ? 7.201 -7.557 -4.295 1.00 95.31 82 ALA A C 1
ATOM 658 O O . ALA A 1 82 ? 6.070 -7.980 -4.518 1.00 95.31 82 ALA A O 1
ATOM 659 N N . LEU A 1 83 ? 8.202 -8.345 -3.904 1.00 96.19 83 LEU A N 1
ATOM 660 C CA . LEU A 1 83 ? 7.979 -9.728 -3.491 1.00 96.19 83 LEU A CA 1
ATOM 661 C C . LEU A 1 83 ? 7.149 -9.751 -2.204 1.00 96.19 83 LEU A C 1
ATOM 663 O O . LEU A 1 83 ? 7.206 -8.789 -1.432 1.00 96.19 83 LEU A O 1
ATOM 667 N N . ALA A 1 84 ? 6.400 -10.835 -2.013 1.00 96.88 84 ALA A N 1
ATOM 668 C CA . ALA A 1 84 ? 5.656 -11.080 -0.785 1.00 96.88 84 ALA A CA 1
ATOM 669 C C . ALA A 1 84 ? 6.591 -11.112 0.425 1.00 96.88 84 ALA A C 1
ATOM 671 O O . ALA A 1 84 ? 7.731 -11.577 0.322 1.00 96.88 84 ALA A O 1
ATOM 672 N N . GLU A 1 85 ? 6.108 -10.587 1.547 1.00 97.56 85 GLU A N 1
ATOM 673 C CA . GLU A 1 85 ? 6.777 -10.761 2.835 1.00 97.56 85 GLU A CA 1
ATOM 674 C C . GLU A 1 85 ? 6.608 -12.211 3.335 1.00 97.56 85 GLU A C 1
ATOM 676 O O . GLU A 1 85 ? 5.757 -12.964 2.853 1.00 97.56 85 GLU A O 1
ATOM 681 N N . ASP A 1 86 ? 7.457 -12.628 4.275 1.00 97.00 86 ASP A N 1
ATOM 682 C CA . ASP A 1 86 ? 7.434 -13.995 4.798 1.00 97.00 86 ASP A CA 1
ATOM 683 C C . ASP A 1 86 ? 6.136 -14.277 5.576 1.00 97.00 86 ASP A C 1
ATOM 685 O O . ASP A 1 86 ? 5.757 -13.536 6.486 1.00 97.00 86 ASP A O 1
ATOM 689 N N . ARG A 1 87 ? 5.453 -15.373 5.230 1.00 96.56 87 ARG A N 1
ATOM 690 C CA . ARG A 1 87 ? 4.144 -15.722 5.806 1.00 96.56 87 ARG A CA 1
ATOM 691 C C . ARG A 1 87 ? 4.214 -16.021 7.303 1.00 96.56 87 ARG A C 1
ATOM 693 O O . ARG A 1 87 ? 3.290 -15.676 8.039 1.00 96.56 87 ARG A O 1
ATOM 700 N N . ALA A 1 88 ? 5.297 -16.645 7.770 1.00 95.94 88 ALA A N 1
ATOM 701 C CA . ALA A 1 88 ? 5.473 -16.943 9.186 1.00 95.94 88 ALA A CA 1
ATOM 702 C C . ALA A 1 88 ? 5.752 -15.661 9.983 1.00 95.94 88 ALA A C 1
ATOM 704 O O . ALA A 1 88 ? 5.218 -15.493 11.082 1.00 95.94 88 ALA A O 1
ATOM 705 N N . GLU A 1 89 ? 6.526 -14.728 9.422 1.00 95.81 89 GLU A N 1
ATOM 706 C CA . GLU A 1 89 ? 6.722 -13.403 10.017 1.00 95.81 89 GLU A CA 1
ATOM 707 C C . GLU A 1 89 ? 5.424 -12.596 10.080 1.00 95.81 89 GLU A C 1
ATOM 709 O O . GLU A 1 89 ? 5.139 -11.989 11.116 1.00 95.81 89 GLU A O 1
ATOM 714 N N . LEU A 1 90 ? 4.616 -12.618 9.015 1.00 96.94 90 LEU A N 1
ATOM 715 C CA . LEU A 1 90 ? 3.310 -11.958 8.985 1.00 96.94 90 LEU A CA 1
ATOM 716 C C . LEU A 1 90 ? 2.380 -12.520 10.060 1.00 96.94 90 LEU A C 1
ATOM 718 O O . LEU A 1 90 ? 1.873 -11.750 10.875 1.00 96.94 90 LEU A O 1
ATOM 722 N N . LYS A 1 91 ? 2.228 -13.850 10.130 1.00 96.62 91 LYS A N 1
ATOM 723 C CA . LYS A 1 91 ? 1.417 -14.504 11.168 1.00 96.62 91 LYS A CA 1
ATOM 724 C C . LYS A 1 91 ? 1.897 -14.125 12.565 1.00 96.62 91 LYS A C 1
ATOM 726 O O . LYS A 1 91 ? 1.097 -13.748 13.416 1.00 96.62 91 LYS A O 1
ATOM 731 N N . LYS A 1 92 ? 3.211 -14.174 12.809 1.00 95.44 92 LYS A N 1
ATOM 732 C CA . LYS A 1 92 ? 3.795 -13.805 14.105 1.00 95.44 92 LYS A CA 1
ATOM 733 C C . LYS A 1 92 ? 3.492 -12.353 14.479 1.00 95.44 92 LYS A C 1
ATOM 735 O O . LYS A 1 92 ? 3.163 -12.093 15.632 1.00 95.44 92 LYS A O 1
ATOM 740 N N . ALA A 1 93 ? 3.602 -11.424 13.532 1.00 95.06 93 ALA A N 1
ATOM 741 C CA . ALA A 1 93 ? 3.296 -10.017 13.766 1.00 95.06 93 ALA A CA 1
ATOM 742 C C . ALA A 1 93 ? 1.792 -9.788 14.017 1.00 95.06 93 ALA A C 1
ATOM 744 O O . ALA A 1 93 ? 1.428 -9.011 14.898 1.00 95.06 93 ALA A O 1
ATOM 745 N N . LEU A 1 94 ? 0.915 -10.495 13.298 1.00 95.94 94 LEU A N 1
ATOM 746 C CA . LEU A 1 94 ? -0.537 -10.403 13.484 1.00 95.94 94 LEU A CA 1
ATOM 747 C C . LEU A 1 94 ? -0.985 -10.973 14.830 1.00 95.94 94 LEU A C 1
ATOM 749 O O . LEU A 1 94 ? -1.794 -10.352 15.505 1.00 95.94 94 LEU A O 1
ATOM 753 N N . LEU A 1 95 ? -0.391 -12.075 15.291 1.00 94.19 95 LEU A N 1
ATOM 754 C CA . LEU A 1 95 ? -0.676 -12.641 16.618 1.00 94.19 95 LEU A CA 1
ATOM 755 C C . LEU A 1 95 ? -0.306 -11.705 17.781 1.00 94.19 95 LEU A C 1
ATOM 757 O O . LEU A 1 95 ? -0.800 -11.887 18.889 1.00 94.19 95 LEU A O 1
ATOM 761 N N . GLN A 1 96 ? 0.566 -10.721 17.547 1.00 93.44 96 GLN A N 1
ATOM 762 C CA . GLN A 1 96 ? 0.897 -9.667 18.516 1.00 93.44 96 GLN A CA 1
ATOM 763 C C . GLN A 1 96 ? -0.045 -8.457 18.429 1.00 93.44 96 GLN A C 1
ATOM 765 O O . GLN A 1 96 ? 0.080 -7.523 19.218 1.00 93.44 96 GLN A O 1
ATOM 770 N N . SER A 1 97 ? -0.947 -8.454 17.450 1.00 95.25 97 SER A N 1
ATOM 771 C CA . SER A 1 97 ? -1.926 -7.398 17.209 1.00 95.25 97 SER A CA 1
ATOM 772 C C . SER A 1 97 ? -3.236 -7.714 17.924 1.00 95.25 97 SER A C 1
ATOM 774 O O . SER A 1 97 ? -3.486 -8.846 18.337 1.00 95.25 97 SER A O 1
ATOM 776 N N . GLU A 1 98 ? -4.093 -6.711 18.065 1.00 97.19 98 GLU A N 1
ATOM 777 C CA . GLU A 1 98 ? -5.397 -6.894 18.692 1.00 97.19 98 GLU A CA 1
ATOM 778 C C . GLU A 1 98 ? -6.320 -7.697 17.764 1.00 97.19 98 GLU A C 1
ATOM 780 O O . GLU A 1 98 ? -6.537 -7.314 16.614 1.00 97.19 98 GLU A O 1
ATOM 785 N N . LEU A 1 99 ? -6.858 -8.818 18.252 1.00 97.94 99 LEU A N 1
ATOM 786 C CA . LEU A 1 99 ? -7.874 -9.599 17.545 1.00 97.94 99 LEU A CA 1
ATOM 787 C C . LEU A 1 99 ? -9.254 -9.021 17.867 1.00 97.94 99 LEU A C 1
ATOM 789 O O . LEU A 1 99 ? -9.719 -9.124 19.000 1.00 97.94 99 LEU A O 1
ATOM 793 N N . LEU A 1 100 ? -9.919 -8.455 16.864 1.00 97.88 100 LEU A N 1
ATOM 794 C CA . LEU A 1 100 ? -11.254 -7.875 17.017 1.00 97.88 100 LEU A CA 1
ATOM 795 C C . LEU A 1 100 ? -12.369 -8.911 16.874 1.00 97.88 100 LEU A C 1
ATOM 797 O O . LEU A 1 100 ? -13.448 -8.741 17.435 1.00 97.88 100 LEU A O 1
ATOM 801 N N . GLY A 1 101 ? -12.137 -9.975 16.104 1.00 97.00 101 GLY A N 1
ATOM 802 C CA . GLY A 1 101 ? -13.148 -11.002 15.896 1.00 97.00 101 GLY A CA 1
ATOM 803 C C . GLY A 1 101 ? -12.823 -11.986 14.785 1.00 97.00 101 GLY A C 1
ATOM 804 O O . GLY A 1 101 ? -11.720 -12.021 14.236 1.00 97.00 101 GLY A O 1
ATOM 805 N N . THR A 1 102 ? -13.816 -12.804 14.458 1.00 97.25 102 THR A N 1
ATOM 806 C CA . THR A 1 102 ? -13.749 -13.816 13.403 1.00 97.25 102 THR A CA 1
ATOM 807 C C . THR A 1 102 ? -15.011 -13.722 12.555 1.00 97.25 102 THR A C 1
ATOM 809 O O . THR A 1 102 ? -16.105 -13.522 13.084 1.00 97.25 102 THR A O 1
ATOM 812 N N . THR A 1 103 ? -14.860 -13.815 11.239 1.00 95.50 103 THR A N 1
ATOM 813 C CA . THR A 1 103 ? -15.970 -13.820 10.284 1.00 95.50 103 THR A CA 1
ATOM 814 C C . THR A 1 103 ? -16.687 -15.172 10.278 1.00 95.50 103 THR A C 1
ATOM 816 O O . THR A 1 103 ? -16.212 -16.165 10.832 1.00 95.50 103 THR A O 1
ATOM 819 N N . THR A 1 104 ? -17.844 -15.237 9.620 1.00 94.81 104 THR A N 1
ATOM 820 C CA . THR A 1 104 ? -18.633 -16.474 9.500 1.00 94.81 104 THR A CA 1
ATOM 821 C C . THR A 1 104 ? -17.924 -17.578 8.714 1.00 94.81 104 THR A C 1
ATOM 823 O O . THR A 1 104 ? -18.217 -18.750 8.928 1.00 94.81 104 THR A O 1
ATOM 826 N N . ASP A 1 105 ? -16.987 -17.223 7.835 1.00 94.00 105 ASP A N 1
ATOM 827 C CA . ASP A 1 105 ? -16.145 -18.143 7.065 1.00 94.00 105 ASP A CA 1
ATOM 828 C C . ASP A 1 105 ? -14.782 -18.425 7.729 1.00 94.00 105 ASP A C 1
ATOM 830 O O . ASP A 1 105 ? -13.905 -19.016 7.105 1.00 94.00 105 ASP A O 1
ATOM 834 N N . GLY A 1 106 ? -14.598 -18.031 8.995 1.00 94.75 106 GLY A N 1
ATOM 835 C CA . GLY A 1 106 ? -13.431 -18.399 9.804 1.00 94.75 106 GLY A CA 1
ATOM 836 C C . GLY A 1 106 ? -12.201 -17.498 9.649 1.00 94.75 106 GLY A C 1
ATOM 837 O O . GLY A 1 106 ? -11.174 -17.775 10.270 1.00 94.75 106 GLY A O 1
ATOM 838 N N . LYS A 1 107 ? -12.286 -16.408 8.878 1.00 97.12 107 LYS A N 1
ATOM 839 C CA . LYS A 1 107 ? -11.200 -15.423 8.752 1.00 97.12 107 LYS A CA 1
ATOM 840 C C . LYS A 1 107 ? -11.119 -14.546 9.995 1.00 97.12 107 LYS A C 1
ATOM 842 O O . LYS A 1 107 ? -12.127 -14.222 10.620 1.00 97.12 107 LYS A O 1
ATOM 847 N N . GLN A 1 108 ? -9.912 -14.141 10.358 1.00 98.00 108 GLN A N 1
ATOM 848 C CA . GLN A 1 108 ? -9.643 -13.370 11.570 1.00 98.00 108 GLN A CA 1
ATOM 849 C C . GLN A 1 108 ? -9.490 -11.887 11.243 1.00 98.00 108 GLN A C 1
ATOM 851 O O . GLN A 1 108 ? -8.864 -11.526 10.248 1.00 98.00 108 GLN A O 1
ATOM 856 N N . ILE A 1 109 ? -10.058 -11.026 12.086 1.00 98.19 109 ILE A N 1
ATOM 857 C CA . ILE A 1 109 ? -9.987 -9.573 11.928 1.00 98.19 109 ILE A CA 1
ATOM 858 C C . ILE A 1 109 ? -9.027 -9.022 12.974 1.00 98.19 109 ILE A C 1
ATOM 860 O O . ILE A 1 109 ? -9.332 -9.031 14.167 1.00 98.19 109 ILE A O 1
ATOM 864 N N . TYR A 1 110 ? -7.887 -8.514 12.520 1.00 98.25 110 TYR A N 1
ATOM 865 C CA . TYR A 1 110 ? -6.874 -7.896 13.365 1.00 98.25 110 TYR A CA 1
ATOM 866 C C . TYR A 1 110 ? -6.881 -6.378 13.225 1.00 98.25 110 TYR A C 1
ATOM 868 O O . TYR A 1 110 ? -7.075 -5.844 12.133 1.00 98.25 110 TYR A O 1
ATOM 876 N N . LEU A 1 111 ? -6.609 -5.680 14.321 1.00 98.00 111 LEU A N 1
ATOM 877 C CA . LEU A 1 111 ? -6.318 -4.256 14.329 1.00 98.00 111 LEU A CA 1
ATOM 878 C C . LEU A 1 111 ? -4.823 -4.050 14.552 1.00 98.00 111 LEU A C 1
ATOM 880 O O . LEU A 1 111 ? -4.276 -4.414 15.594 1.00 98.00 111 LEU A O 1
ATOM 884 N N . TRP A 1 112 ? -4.160 -3.449 13.568 1.00 97.44 112 TRP A N 1
ATOM 885 C CA . TRP A 1 112 ? -2.729 -3.181 13.617 1.00 97.44 112 TRP A CA 1
ATOM 886 C C . TRP A 1 112 ? -2.419 -1.703 13.391 1.00 97.44 112 TRP A C 1
ATOM 888 O O . TRP A 1 112 ? -3.071 -1.016 12.610 1.00 97.44 112 TRP A O 1
ATOM 898 N N . ARG A 1 113 ? -1.369 -1.216 14.048 1.00 95.56 113 ARG A N 1
ATOM 899 C CA . ARG A 1 113 ? -0.779 0.107 13.830 1.00 95.56 113 ARG A CA 1
ATOM 900 C C . ARG A 1 113 ? 0.720 0.017 14.075 1.00 95.56 113 ARG A C 1
ATOM 902 O O . ARG A 1 113 ? 1.156 -0.749 14.933 1.00 95.56 113 ARG A O 1
ATOM 909 N N . ARG A 1 114 ? 1.518 0.823 13.366 1.00 93.81 114 ARG A N 1
ATOM 910 C CA . ARG A 1 114 ? 2.983 0.767 13.473 1.00 93.81 114 ARG A CA 1
ATOM 911 C C . ARG A 1 114 ? 3.495 1.022 14.890 1.00 93.81 114 ARG A C 1
ATOM 913 O O . ARG A 1 114 ? 4.435 0.354 15.303 1.00 93.81 114 ARG A O 1
ATOM 920 N N . ASN A 1 115 ? 2.930 2.002 15.603 1.00 88.69 115 ASN A N 1
ATOM 921 C CA . ASN A 1 115 ? 3.284 2.350 16.990 1.00 88.69 115 ASN A CA 1
ATOM 922 C C . ASN A 1 115 ? 4.804 2.431 17.258 1.00 88.69 115 ASN A C 1
ATOM 924 O O . ASN A 1 115 ? 5.298 1.968 18.281 1.00 88.69 115 ASN A O 1
ATOM 928 N N . GLY A 1 116 ? 5.563 3.011 16.321 1.00 87.50 116 GLY A N 1
ATOM 929 C CA . GLY A 1 116 ? 7.017 3.169 16.447 1.00 87.50 116 GLY A CA 1
ATOM 930 C C . GLY A 1 116 ? 7.846 1.915 16.146 1.00 87.50 116 GLY A C 1
ATOM 931 O O . GLY A 1 116 ? 9.066 1.956 16.288 1.00 87.50 116 GLY A O 1
ATOM 932 N N . ALA A 1 117 ? 7.235 0.817 15.689 1.00 90.31 117 ALA A N 1
ATOM 933 C CA . ALA A 1 117 ? 7.964 -0.382 15.292 1.00 90.31 117 ALA A CA 1
ATOM 934 C C . ALA A 1 117 ? 8.971 -0.086 14.165 1.00 90.31 117 ALA A C 1
ATOM 936 O O . ALA A 1 117 ? 8.645 0.507 13.128 1.00 90.31 117 ALA A O 1
ATOM 937 N N . THR A 1 118 ? 10.214 -0.529 14.363 1.00 88.94 118 THR A N 1
ATOM 938 C CA . THR A 1 118 ? 11.285 -0.408 13.363 1.00 88.94 118 THR A CA 1
ATOM 939 C C . THR A 1 118 ? 11.124 -1.441 12.247 1.00 88.94 118 THR A C 1
ATOM 941 O O . THR A 1 118 ? 11.375 -1.13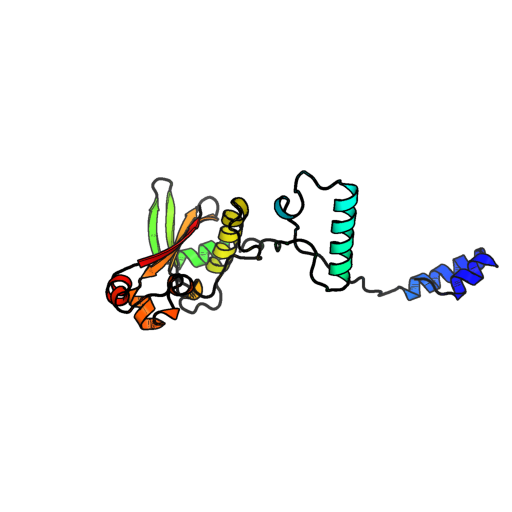7 11.082 1.00 88.94 118 THR A O 1
ATOM 944 N N . TRP A 1 119 ? 10.678 -2.652 12.593 1.00 91.31 119 TRP A N 1
ATOM 945 C CA . TRP A 1 119 ? 10.381 -3.728 11.648 1.00 91.31 119 TRP A CA 1
ATOM 946 C C . TRP A 1 119 ? 8.872 -3.815 11.401 1.00 91.31 119 TRP A C 1
ATOM 948 O O . TRP A 1 119 ? 8.104 -3.956 12.348 1.00 91.31 119 TRP A O 1
ATOM 958 N N . VAL A 1 120 ? 8.448 -3.704 10.136 1.00 94.69 120 VAL A N 1
ATOM 959 C CA . VAL A 1 120 ? 7.030 -3.553 9.747 1.00 94.69 120 VAL A CA 1
ATOM 960 C C . VAL A 1 120 ? 6.632 -4.481 8.585 1.00 94.69 120 VAL A C 1
ATOM 962 O O . VAL A 1 120 ? 6.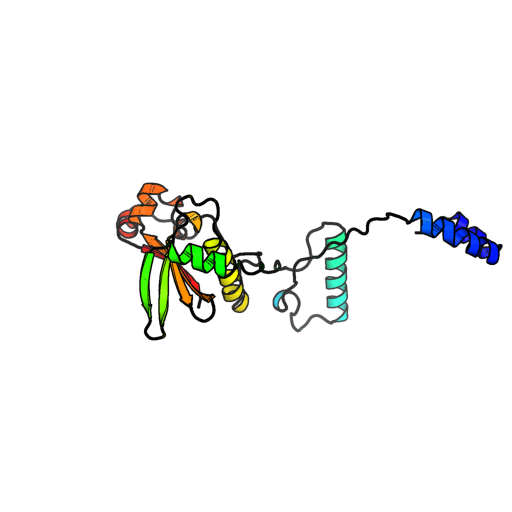277 -4.000 7.506 1.00 94.69 120 VAL A O 1
ATOM 965 N N . PRO A 1 121 ? 6.694 -5.816 8.760 1.00 96.25 121 PRO A N 1
ATOM 966 C CA . PRO A 1 121 ? 6.360 -6.766 7.695 1.00 96.25 121 PRO A CA 1
ATOM 967 C C . PRO A 1 121 ? 4.903 -6.605 7.243 1.00 96.25 121 PRO A C 1
ATOM 969 O O . PRO A 1 121 ? 4.637 -6.554 6.046 1.00 96.25 121 PRO A O 1
ATOM 972 N N . ILE A 1 122 ? 3.982 -6.382 8.188 1.00 97.00 122 ILE A N 1
ATOM 973 C CA . ILE A 1 122 ? 2.562 -6.127 7.908 1.00 97.00 122 ILE A CA 1
ATOM 974 C C . ILE A 1 122 ? 2.394 -4.932 6.965 1.00 97.00 122 ILE A C 1
ATOM 976 O O . ILE A 1 122 ? 1.810 -5.074 5.898 1.00 97.00 122 ILE A O 1
ATOM 980 N N . LEU A 1 123 ? 2.958 -3.767 7.299 1.00 96.81 123 LEU A N 1
ATOM 981 C CA . LEU A 1 123 ? 2.795 -2.564 6.476 1.00 96.81 123 LEU A CA 1
ATOM 982 C C . LEU A 1 123 ? 3.373 -2.737 5.069 1.00 96.81 123 LEU A C 1
ATOM 984 O O . LEU A 1 123 ? 2.801 -2.285 4.079 1.00 96.81 123 LEU A O 1
ATOM 988 N N . ARG A 1 124 ? 4.512 -3.423 4.965 1.00 97.25 124 ARG A N 1
ATOM 989 C CA . ARG A 1 124 ? 5.152 -3.704 3.677 1.00 97.25 124 ARG A CA 1
ATOM 990 C C . ARG A 1 124 ? 4.310 -4.631 2.812 1.00 97.25 124 ARG A C 1
ATOM 992 O O . ARG A 1 124 ? 4.287 -4.432 1.595 1.00 97.25 124 ARG A O 1
ATOM 999 N N . GLU A 1 125 ? 3.647 -5.604 3.423 1.00 97.94 125 GLU A N 1
ATOM 1000 C CA . GLU A 1 125 ? 2.743 -6.515 2.734 1.00 97.94 125 GLU A CA 1
ATOM 1001 C C . GLU A 1 125 ? 1.436 -5.824 2.340 1.00 97.94 125 GLU A C 1
ATOM 1003 O O . GLU A 1 125 ? 1.020 -5.933 1.190 1.00 97.94 125 GLU A O 1
ATOM 1008 N N . LEU A 1 126 ? 0.855 -5.001 3.218 1.00 97.56 126 LEU A N 1
ATOM 1009 C CA . LEU A 1 126 ? -0.312 -4.175 2.894 1.00 97.56 126 LEU A CA 1
ATOM 1010 C C . LEU A 1 126 ? -0.048 -3.281 1.680 1.00 97.56 126 LEU A C 1
ATOM 1012 O O . LEU A 1 126 ? -0.849 -3.246 0.751 1.00 97.56 126 LEU A O 1
ATOM 1016 N N . GLY A 1 127 ? 1.109 -2.616 1.630 1.00 97.19 127 GLY A N 1
ATOM 1017 C CA . GLY A 1 127 ? 1.491 -1.808 0.474 1.00 97.19 127 GLY A CA 1
ATOM 1018 C C . GLY A 1 127 ? 1.679 -2.623 -0.809 1.00 97.19 127 GLY A C 1
ATOM 1019 O O . GLY A 1 127 ? 1.414 -2.130 -1.906 1.00 97.19 127 GLY A O 1
ATOM 1020 N N . ARG A 1 128 ? 2.135 -3.876 -0.703 1.00 97.44 128 ARG A N 1
ATOM 1021 C CA . ARG A 1 128 ? 2.254 -4.787 -1.850 1.00 97.44 128 ARG A CA 1
ATOM 1022 C C . ARG A 1 128 ? 0.874 -5.192 -2.371 1.00 97.44 128 ARG A C 1
ATOM 1024 O O . ARG A 1 128 ? 0.641 -5.095 -3.573 1.00 97.44 128 ARG A O 1
ATOM 1031 N N . LEU A 1 129 ? -0.018 -5.618 -1.481 1.00 97.62 129 LEU A N 1
ATOM 1032 C CA . LEU A 1 129 ? -1.365 -6.080 -1.821 1.00 97.62 129 LEU A CA 1
ATOM 1033 C C . LEU A 1 129 ? -2.241 -4.946 -2.355 1.00 97.62 129 LEU A C 1
ATOM 1035 O O . LEU A 1 129 ? -2.893 -5.120 -3.381 1.00 97.62 129 LEU A O 1
ATOM 1039 N N . ARG A 1 130 ? -2.154 -3.751 -1.759 1.00 96.94 130 ARG A N 1
ATOM 1040 C CA . ARG A 1 130 ? -2.772 -2.536 -2.305 1.00 96.94 130 ARG A CA 1
ATOM 1041 C C . ARG A 1 130 ? -2.308 -2.264 -3.729 1.00 96.94 130 ARG A C 1
ATOM 1043 O O . ARG A 1 130 ? -3.133 -2.042 -4.605 1.00 96.94 130 ARG A O 1
ATOM 1050 N N . GLU A 1 131 ? -1.001 -2.316 -3.987 1.00 96.12 131 GLU A N 1
ATOM 1051 C CA . GLU A 1 131 ? -0.494 -2.095 -5.343 1.00 96.12 131 GLU A CA 1
ATOM 1052 C C . GLU A 1 131 ? -1.017 -3.146 -6.330 1.00 96.12 131 GLU A C 1
ATOM 1054 O O . GLU A 1 131 ? -1.326 -2.791 -7.461 1.00 96.12 131 GLU A O 1
ATOM 1059 N N . ILE A 1 132 ? -1.157 -4.411 -5.922 1.00 95.19 132 ILE A N 1
ATOM 1060 C CA . ILE A 1 132 ? -1.753 -5.463 -6.762 1.00 95.19 132 ILE A CA 1
ATOM 1061 C C . ILE A 1 132 ? -3.215 -5.141 -7.075 1.00 95.19 132 ILE A C 1
ATOM 1063 O O . ILE A 1 132 ? -3.583 -5.082 -8.249 1.00 95.19 132 ILE A O 1
ATOM 1067 N N . ALA A 1 133 ? -4.023 -4.902 -6.042 1.00 95.12 133 ALA A N 1
ATOM 1068 C CA . ALA A 1 133 ? -5.454 -4.662 -6.176 1.00 95.12 133 ALA A CA 1
ATOM 1069 C C . ALA A 1 133 ? -5.740 -3.403 -7.007 1.00 95.12 133 ALA A C 1
ATOM 1071 O O . ALA A 1 133 ? -6.475 -3.449 -7.992 1.00 95.12 133 ALA A O 1
ATOM 1072 N N . PHE A 1 134 ? -5.097 -2.281 -6.674 1.00 94.00 134 PHE A N 1
ATOM 1073 C CA . PHE A 1 134 ? -5.354 -1.013 -7.352 1.00 94.00 134 PHE A CA 1
ATOM 1074 C C . PHE A 1 134 ? -4.782 -0.971 -8.767 1.00 94.00 134 PHE A C 1
ATOM 1076 O O . PHE A 1 134 ? -5.414 -0.414 -9.662 1.00 94.00 134 PHE A O 1
ATOM 1083 N N . ARG A 1 135 ? -3.622 -1.589 -9.025 1.00 92.00 135 ARG A N 1
ATOM 1084 C CA . ARG A 1 135 ? -3.074 -1.644 -10.389 1.00 92.00 135 ARG A CA 1
ATOM 1085 C C . ARG A 1 135 ? -3.949 -2.488 -11.318 1.00 92.00 135 ARG A C 1
ATOM 1087 O O . ARG A 1 135 ? -4.060 -2.144 -12.491 1.00 92.00 135 ARG A O 1
ATOM 1094 N N . ALA A 1 136 ? -4.614 -3.528 -10.809 1.00 90.69 136 ALA A N 1
ATOM 1095 C CA . ALA A 1 136 ? -5.549 -4.334 -11.596 1.00 90.69 136 ALA A CA 1
ATOM 1096 C C . ALA A 1 136 ? -6.750 -3.524 -12.123 1.00 90.69 136 ALA A C 1
ATOM 1098 O O . ALA A 1 136 ? -7.265 -3.831 -13.196 1.00 90.69 136 ALA A O 1
ATOM 1099 N N . VAL A 1 137 ? -7.153 -2.467 -11.409 1.00 90.56 137 VAL A N 1
ATOM 1100 C CA . VAL A 1 137 ? -8.252 -1.564 -11.799 1.00 90.56 137 VAL A CA 1
ATOM 1101 C C . VAL A 1 137 ? -7.774 -0.218 -12.364 1.00 90.56 137 VAL A C 1
ATOM 1103 O O . VAL A 1 137 ? -8.591 0.650 -12.642 1.00 90.56 137 VAL A O 1
ATOM 1106 N N . GLY A 1 138 ? -6.463 -0.037 -12.567 1.00 88.38 138 GLY A N 1
ATOM 1107 C CA . GLY A 1 138 ? -5.882 1.189 -13.134 1.00 88.38 138 GLY A CA 1
ATOM 1108 C C . GLY A 1 138 ? -5.644 2.340 -12.145 1.00 88.38 138 GLY A C 1
ATOM 1109 O O . GLY A 1 138 ? -5.207 3.406 -12.563 1.00 88.38 138 GLY A O 1
ATOM 1110 N N . GLU A 1 139 ? -5.852 2.117 -10.846 1.00 89.31 139 GLU A N 1
ATOM 1111 C CA . GLU A 1 139 ? -5.693 3.101 -9.754 1.00 89.31 139 GLU A CA 1
ATOM 1112 C C . GLU A 1 139 ? -4.397 2.889 -8.933 1.00 89.31 139 GLU A C 1
ATOM 1114 O O . GLU A 1 139 ? -4.195 3.453 -7.850 1.00 89.31 139 GLU A O 1
ATOM 1119 N N . GLY A 1 140 ? -3.511 2.012 -9.415 1.00 88.88 140 GLY A N 1
ATOM 1120 C CA . GLY A 1 140 ? -2.246 1.676 -8.762 1.00 88.88 140 GLY A CA 1
ATOM 1121 C C . GLY A 1 140 ? -1.275 2.855 -8.715 1.00 88.88 140 GLY A C 1
ATOM 1122 O O . GLY A 1 140 ? -1.275 3.732 -9.576 1.00 88.88 140 GLY A O 1
ATOM 1123 N N . SER A 1 141 ? -0.374 2.862 -7.730 1.00 91.00 141 SER A N 1
ATOM 1124 C CA . SER A 1 141 ? 0.642 3.917 -7.619 1.00 91.00 141 SER A CA 1
ATOM 1125 C C . SER A 1 141 ? 1.733 3.810 -8.698 1.00 91.00 141 SER A C 1
ATOM 1127 O O . SER A 1 141 ? 2.529 4.737 -8.882 1.00 91.00 141 SER A O 1
ATOM 1129 N N . GLY A 1 142 ? 1.841 2.649 -9.361 1.00 91.88 142 GLY A N 1
ATOM 1130 C CA . GLY A 1 142 ? 2.913 2.314 -10.300 1.00 91.88 142 GLY A CA 1
ATOM 1131 C C . GLY A 1 142 ? 4.264 2.078 -9.615 1.00 91.88 142 GLY A C 1
ATOM 1132 O O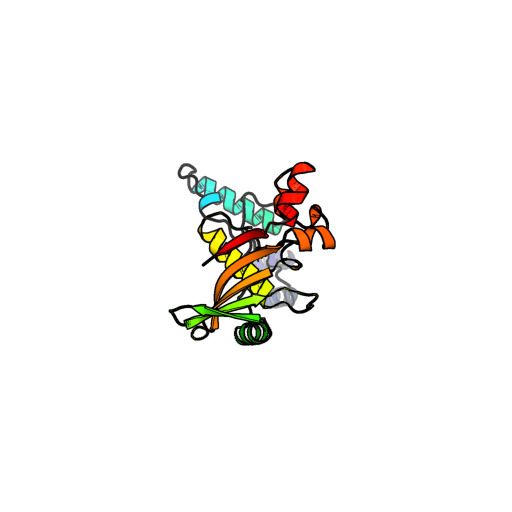 . GLY A 1 142 ? 5.289 1.882 -10.281 1.00 91.88 142 GLY A O 1
ATOM 1133 N N . ARG A 1 143 ? 4.303 2.106 -8.277 1.00 94.12 143 ARG A N 1
ATOM 1134 C CA . ARG A 1 143 ? 5.504 1.876 -7.463 1.00 94.12 143 ARG A CA 1
ATOM 1135 C C . ARG A 1 143 ? 5.608 0.405 -7.071 1.00 94.12 143 ARG A C 1
ATOM 1137 O O . ARG A 1 143 ? 4.789 -0.426 -7.434 1.00 94.12 143 ARG A O 1
ATOM 1144 N N . ARG A 1 144 ? 6.668 0.056 -6.337 1.00 95.44 144 ARG A N 1
ATOM 1145 C CA . ARG A 1 144 ? 6.856 -1.316 -5.833 1.00 95.44 144 ARG A CA 1
ATOM 1146 C C . ARG A 1 144 ? 5.850 -1.688 -4.736 1.00 95.44 144 ARG A C 1
ATOM 1148 O O . ARG A 1 144 ? 5.571 -2.868 -4.562 1.00 95.44 144 ARG A O 1
ATOM 1155 N N . ARG A 1 145 ? 5.402 -0.695 -3.966 1.00 96.19 145 ARG A N 1
ATOM 1156 C CA . ARG A 1 145 ? 4.409 -0.781 -2.890 1.00 96.19 145 ARG A CA 1
ATOM 1157 C C . ARG A 1 145 ? 3.621 0.526 -2.876 1.00 96.19 145 ARG A C 1
ATOM 1159 O O . ARG A 1 145 ? 4.233 1.587 -3.028 1.00 96.19 145 ARG A O 1
ATOM 1166 N N . ASP A 1 146 ? 2.320 0.428 -2.669 1.00 95.50 146 ASP A N 1
ATOM 1167 C CA . ASP A 1 146 ? 1.423 1.555 -2.448 1.00 95.50 146 ASP A CA 1
ATOM 1168 C C . ASP A 1 146 ? 1.443 1.933 -0.961 1.00 95.50 146 ASP A C 1
ATOM 1170 O O . ASP A 1 146 ? 0.628 1.451 -0.176 1.00 95.50 146 ASP A O 1
ATOM 1174 N N . LEU A 1 147 ? 2.444 2.733 -0.580 1.00 94.62 147 LEU A N 1
ATOM 1175 C CA . LEU A 1 147 ? 2.594 3.303 0.760 1.00 94.62 147 LEU A CA 1
ATOM 1176 C C . LEU A 1 147 ? 2.821 4.816 0.680 1.00 94.62 147 LEU A C 1
ATOM 1178 O O . LEU A 1 147 ? 3.525 5.307 -0.215 1.00 94.62 147 LEU A O 1
ATOM 1182 N N . ASP A 1 148 ? 2.265 5.531 1.648 1.00 93.81 148 ASP A N 1
ATOM 1183 C CA . ASP A 1 148 ? 2.412 6.962 1.884 1.00 93.81 148 ASP A CA 1
ATOM 1184 C C . ASP A 1 148 ? 2.865 7.252 3.330 1.00 93.81 148 ASP A C 1
ATOM 1186 O O . ASP A 1 148 ? 3.114 6.347 4.124 1.00 93.81 148 ASP A O 1
ATOM 1190 N N . SER A 1 149 ? 3.053 8.531 3.664 1.00 92.38 149 SER A N 1
ATOM 1191 C CA . SER A 1 149 ? 3.509 8.953 4.996 1.00 92.38 149 SER A CA 1
ATOM 1192 C C . SER A 1 149 ? 2.462 8.776 6.097 1.00 92.38 149 SER A C 1
ATOM 1194 O O . SER A 1 149 ? 2.818 8.807 7.270 1.00 92.38 149 SER A O 1
ATOM 1196 N N . TYR A 1 150 ? 1.189 8.620 5.735 1.00 94.44 150 TYR A N 1
ATOM 1197 C CA . TYR A 1 150 ? 0.081 8.480 6.675 1.00 94.44 150 TYR A CA 1
ATOM 1198 C C . TYR A 1 150 ? -0.048 7.038 7.167 1.00 94.44 150 TYR A C 1
ATOM 1200 O O . TYR A 1 150 ? -0.466 6.806 8.296 1.00 94.44 150 TYR A O 1
ATOM 1208 N N . ASP A 1 151 ? 0.370 6.060 6.360 1.00 94.94 151 ASP A N 1
ATOM 1209 C CA . ASP A 1 151 ? 0.334 4.632 6.698 1.00 94.94 151 ASP A CA 1
ATOM 1210 C C . ASP A 1 151 ? 1.002 4.280 8.042 1.00 94.94 151 ASP A C 1
ATOM 1212 O O . ASP A 1 151 ? 0.602 3.313 8.689 1.00 94.94 151 ASP A O 1
ATOM 1216 N N . ASP A 1 152 ? 1.978 5.072 8.490 1.00 93.56 152 ASP A N 1
ATOM 1217 C CA . ASP A 1 152 ? 2.642 4.890 9.784 1.00 93.56 152 ASP A CA 1
ATOM 1218 C C . ASP A 1 152 ? 1.768 5.299 10.979 1.00 93.56 152 ASP A C 1
ATOM 1220 O O . ASP A 1 152 ? 1.869 4.706 12.057 1.00 93.56 152 ASP A O 1
ATOM 1224 N N . ASP A 1 153 ? 0.913 6.306 10.801 1.00 94.31 153 ASP A N 1
ATOM 1225 C CA . ASP A 1 153 ? 0.040 6.812 11.855 1.00 94.31 153 ASP A CA 1
ATOM 1226 C C . ASP A 1 153 ? -1.324 6.128 11.859 1.00 94.31 153 ASP A C 1
ATOM 1228 O O . ASP A 1 153 ? -2.006 6.189 12.874 1.00 94.31 153 ASP A O 1
ATOM 1232 N N . TYR A 1 154 ? -1.751 5.503 10.764 1.00 96.62 154 TYR A N 1
ATOM 1233 C CA . TYR A 1 154 ? -3.125 5.021 10.633 1.00 96.62 154 TYR A CA 1
ATOM 1234 C C . TYR A 1 154 ? -3.285 3.624 11.223 1.00 96.62 154 TYR A C 1
ATOM 1236 O O . TYR A 1 154 ? -2.349 2.821 11.267 1.00 96.62 154 TYR A O 1
ATOM 1244 N N . TYR A 1 155 ? -4.504 3.335 11.665 1.00 97.25 155 TYR A N 1
ATOM 1245 C CA . TYR A 1 155 ? -4.924 1.978 11.955 1.00 97.25 155 TYR A CA 1
ATOM 1246 C C . TYR A 1 155 ? -5.165 1.226 10.652 1.00 97.25 155 TYR A C 1
ATOM 1248 O O . TYR A 1 155 ? -5.700 1.766 9.681 1.00 97.25 155 TYR A O 1
ATOM 1256 N N . HIS A 1 156 ? -4.789 -0.044 10.659 1.00 97.81 156 HIS A N 1
ATOM 1257 C CA . HIS A 1 156 ? -5.019 -0.992 9.585 1.00 97.81 156 HIS A CA 1
ATOM 1258 C C . HIS A 1 156 ? -5.866 -2.125 10.149 1.00 97.81 156 HIS A C 1
ATOM 1260 O O . HIS A 1 156 ? -5.416 -2.889 11.002 1.00 97.81 156 HIS A O 1
ATOM 1266 N N . LEU A 1 157 ? -7.106 -2.203 9.681 1.00 97.69 157 LEU A N 1
ATOM 1267 C CA . LEU A 1 157 ? -7.982 -3.346 9.874 1.00 97.69 157 LEU A CA 1
ATOM 1268 C C . LEU A 1 157 ? -7.568 -4.418 8.872 1.00 97.69 157 LEU A C 1
ATOM 1270 O O . LEU A 1 157 ? -7.584 -4.157 7.672 1.00 97.69 157 LEU A O 1
ATOM 1274 N N . ILE A 1 158 ? -7.177 -5.594 9.340 1.00 98.19 158 ILE A N 1
ATOM 1275 C CA . ILE A 1 158 ? -6.584 -6.644 8.510 1.00 98.19 158 ILE A CA 1
ATOM 1276 C C . ILE A 1 158 ? -7.465 -7.880 8.583 1.00 98.19 158 ILE A C 1
ATOM 1278 O O . ILE A 1 158 ? -7.741 -8.380 9.671 1.00 98.19 158 ILE A O 1
ATOM 1282 N N . LEU A 1 159 ? -7.873 -8.381 7.420 1.00 97.88 159 LEU A N 1
ATOM 1283 C CA . LEU A 1 159 ? -8.568 -9.650 7.278 1.00 97.88 159 LEU A CA 1
ATOM 1284 C C . LEU A 1 159 ? -7.548 -10.738 6.927 1.00 97.88 159 LEU A C 1
ATOM 1286 O O . LEU A 1 159 ? -6.931 -10.712 5.860 1.00 97.88 159 LEU A O 1
ATOM 1290 N N . TRP A 1 160 ? -7.358 -11.673 7.851 1.00 97.94 160 TRP A N 1
ATOM 1291 C CA . TRP A 1 160 ? -6.377 -12.750 7.778 1.00 97.94 160 TRP A CA 1
ATOM 1292 C C . TRP A 1 160 ? -7.052 -14.099 7.544 1.00 97.94 160 TRP A C 1
ATOM 1294 O O . TRP A 1 160 ? -8.001 -14.452 8.250 1.00 97.94 160 TRP A O 1
ATOM 1304 N N . ASP A 1 161 ? -6.535 -14.865 6.587 1.00 97.50 161 ASP A N 1
ATOM 1305 C CA . ASP A 1 161 ? -6.906 -16.262 6.377 1.00 97.50 161 ASP A CA 1
ATOM 1306 C C . ASP A 1 161 ? -5.835 -17.180 6.985 1.00 97.50 161 ASP A C 1
ATOM 1308 O O . ASP A 1 161 ? -4.697 -17.238 6.510 1.00 97.50 161 ASP A O 1
ATOM 1312 N N . ASP A 1 162 ? -6.184 -17.886 8.067 1.00 95.19 162 ASP A N 1
ATOM 1313 C CA . ASP A 1 162 ? -5.222 -18.734 8.778 1.00 95.19 162 ASP A CA 1
ATOM 1314 C C . ASP A 1 162 ? -4.902 -20.042 8.045 1.00 95.19 162 ASP A C 1
ATOM 1316 O O . ASP A 1 162 ? -3.850 -20.632 8.302 1.00 95.19 162 ASP A O 1
ATOM 1320 N N . ALA A 1 163 ? -5.771 -20.482 7.129 1.00 94.88 163 ALA A N 1
ATOM 1321 C CA . ALA A 1 163 ? -5.547 -21.692 6.346 1.00 94.88 163 ALA A CA 1
ATOM 1322 C C . ALA A 1 163 ? -4.518 -21.441 5.236 1.00 94.88 163 ALA A C 1
ATOM 1324 O O . ALA A 1 163 ? -3.571 -22.213 5.083 1.00 94.88 163 ALA A O 1
ATOM 1325 N N . GLU A 1 164 ? -4.662 -20.327 4.515 1.00 95.88 164 GLU A N 1
ATOM 1326 C CA . GLU A 1 164 ? -3.773 -19.963 3.401 1.00 95.88 164 GLU A CA 1
ATOM 1327 C C . GLU A 1 164 ? -2.536 -19.155 3.840 1.00 95.88 164 GLU A C 1
ATOM 1329 O O . GLU A 1 164 ? -1.556 -19.025 3.092 1.00 95.88 164 GLU A O 1
ATOM 1334 N N . LEU A 1 165 ? -2.531 -18.681 5.092 1.00 96.25 165 LEU A N 1
ATOM 1335 C CA . LEU A 1 165 ? -1.484 -17.849 5.688 1.00 96.25 165 LEU A CA 1
ATOM 1336 C C . LEU A 1 165 ? -1.259 -16.551 4.905 1.00 96.25 165 LEU A C 1
ATOM 1338 O O . LEU A 1 165 ? -0.120 -16.192 4.579 1.00 96.25 165 LEU A O 1
ATOM 1342 N N . GLU A 1 166 ? -2.350 -15.852 4.602 1.00 96.56 166 GLU A N 1
ATOM 1343 C CA . GLU A 1 166 ? -2.315 -14.619 3.824 1.00 96.56 166 GLU A CA 1
ATOM 1344 C C . GLU A 1 166 ? -3.311 -13.558 4.300 1.00 96.56 166 GLU A C 1
ATOM 1346 O O . GLU A 1 166 ? -4.330 -13.829 4.938 1.00 96.56 166 GLU A O 1
ATOM 1351 N N . ILE A 1 167 ? -2.985 -12.307 3.974 1.00 97.88 167 ILE A N 1
ATOM 1352 C CA . ILE A 1 167 ? -3.900 -11.181 4.131 1.00 97.88 167 ILE A CA 1
ATOM 1353 C C . ILE A 1 167 ? -4.785 -11.154 2.889 1.00 97.88 167 ILE A C 1
ATOM 1355 O O . ILE A 1 167 ? -4.297 -10.895 1.790 1.00 97.88 167 ILE A O 1
ATOM 1359 N N . VAL A 1 168 ? -6.079 -11.384 3.081 1.00 96.81 168 VAL A N 1
ATOM 1360 C CA . VAL A 1 168 ? -7.072 -11.397 1.995 1.00 96.81 168 VAL A CA 1
ATOM 1361 C C . VAL A 1 168 ? -7.789 -10.061 1.841 1.00 96.81 168 VAL A C 1
ATOM 1363 O O . VAL A 1 168 ? -8.526 -9.858 0.892 1.00 96.81 168 VAL A O 1
ATOM 1366 N N . GLY A 1 169 ? -7.606 -9.137 2.778 1.00 97.00 169 GLY A N 1
ATOM 1367 C CA . GLY A 1 169 ? -8.182 -7.807 2.676 1.00 97.00 169 GLY A CA 1
ATOM 1368 C C . GLY A 1 169 ? -7.702 -6.904 3.792 1.00 97.00 169 GLY A C 1
ATOM 1369 O O . GLY A 1 169 ? -7.242 -7.366 4.841 1.00 97.00 169 GLY A O 1
ATOM 1370 N N . ALA A 1 170 ? -7.797 -5.601 3.571 1.00 97.75 170 ALA A N 1
ATOM 1371 C CA . ALA A 1 170 ? -7.504 -4.634 4.615 1.00 97.75 170 ALA A CA 1
ATOM 1372 C C . ALA A 1 170 ? -8.236 -3.313 4.407 1.00 97.75 170 ALA A C 1
ATOM 1374 O O . ALA A 1 170 ? -8.638 -2.972 3.292 1.00 97.75 170 ALA A O 1
ATOM 1375 N N . TYR A 1 171 ? -8.351 -2.544 5.489 1.00 96.81 171 TYR A N 1
ATOM 1376 C CA . TYR A 1 171 ? -8.887 -1.193 5.471 1.00 96.81 171 TYR A CA 1
ATOM 1377 C C . TYR A 1 171 ? -8.094 -0.262 6.387 1.00 96.81 171 TYR A C 1
ATOM 1379 O O . TYR A 1 171 ? -7.868 -0.563 7.556 1.00 96.81 171 TYR A O 1
ATOM 1387 N N . ARG A 1 172 ? -7.681 0.889 5.858 1.00 96.81 172 ARG A N 1
ATOM 1388 C CA . ARG A 1 172 ? -6.964 1.925 6.603 1.00 96.81 172 ARG A CA 1
ATOM 1389 C C . ARG A 1 172 ? -7.927 2.971 7.173 1.00 96.81 172 ARG A C 1
ATOM 1391 O O . ARG A 1 172 ? -8.766 3.470 6.427 1.00 96.81 172 ARG A O 1
ATOM 1398 N N . PHE A 1 173 ? -7.765 3.368 8.436 1.00 97.19 173 PHE A N 1
ATOM 1399 C CA . PHE A 1 173 ? -8.543 4.456 9.045 1.00 97.19 173 PHE A CA 1
ATOM 1400 C C . PHE A 1 173 ? -7.816 5.154 10.209 1.00 97.19 173 PHE A C 1
ATOM 1402 O O . PHE A 1 173 ? -6.830 4.638 10.733 1.00 97.19 173 PHE A O 1
ATOM 1409 N N . ILE A 1 174 ? -8.299 6.325 10.631 1.00 97.00 174 ILE A N 1
ATOM 1410 C CA . ILE A 1 174 ? -7.820 7.017 11.840 1.00 97.00 174 ILE A CA 1
ATOM 1411 C C . ILE A 1 174 ? -8.958 7.820 12.504 1.00 97.00 174 ILE A C 1
ATOM 1413 O O . ILE A 1 174 ? -9.698 8.514 11.801 1.00 97.00 174 ILE A O 1
ATOM 1417 N N . PRO A 1 175 ? -9.140 7.763 13.838 1.00 97.25 175 PRO A N 1
ATOM 1418 C CA . PRO A 1 175 ? -10.014 8.698 14.543 1.00 97.25 175 PRO A CA 1
ATOM 1419 C C . PRO A 1 175 ? -9.510 10.135 14.390 1.00 97.25 175 PRO A C 1
ATOM 1421 O O . PRO A 1 175 ? -8.365 10.445 14.725 1.00 97.25 175 PRO A O 1
ATOM 1424 N N . GLY A 1 176 ? -10.364 11.023 13.881 1.00 96.56 176 GLY A N 1
ATOM 1425 C CA . GLY A 1 176 ? -9.956 12.382 13.538 1.00 96.56 176 GLY A CA 1
ATOM 1426 C C . GLY A 1 176 ? -9.577 13.201 14.770 1.00 96.56 176 GLY A C 1
ATOM 1427 O O . GLY A 1 176 ? -8.577 13.909 14.738 1.00 96.56 176 GLY A O 1
ATOM 1428 N N . GLY A 1 177 ? -10.291 13.039 15.889 1.00 96.19 177 GLY A N 1
ATOM 1429 C CA . GLY A 1 177 ? -9.929 13.676 17.160 1.00 96.19 177 GLY A CA 1
ATOM 1430 C C . GLY A 1 177 ? -8.516 13.325 17.622 1.00 96.19 177 GLY A C 1
ATOM 1431 O O . GLY A 1 177 ? -7.724 14.225 17.891 1.00 96.19 177 GLY A O 1
ATOM 1432 N N . GLU A 1 178 ? -8.171 12.035 17.608 1.00 95.19 178 GLU A N 1
ATOM 1433 C CA . GLU A 1 178 ? -6.832 11.568 17.980 1.00 95.19 178 GLU A CA 1
ATOM 1434 C C . GLU A 1 178 ? -5.757 12.159 17.056 1.00 95.19 178 GLU A C 1
ATOM 1436 O O . GLU A 1 178 ? -4.730 12.662 17.513 1.00 95.19 178 GLU A O 1
ATOM 1441 N N . GLN A 1 179 ? -5.986 12.124 15.742 1.00 95.50 179 GLN A N 1
ATOM 1442 C CA . GLN A 1 179 ? -4.978 12.568 14.783 1.00 95.50 179 GLN A CA 1
ATOM 1443 C C . GLN A 1 179 ? -4.769 14.083 14.810 1.00 95.50 179 GLN A C 1
ATOM 1445 O O . GLN A 1 179 ? -3.631 14.545 14.704 1.00 95.50 179 GLN A O 1
ATOM 1450 N N . LEU A 1 180 ? -5.842 14.854 15.008 1.00 95.38 180 LEU A N 1
ATOM 1451 C CA . LEU A 1 180 ? -5.768 16.306 15.159 1.00 95.38 180 LEU A CA 1
ATOM 1452 C C . LEU A 1 180 ? -4.955 16.707 16.392 1.00 95.38 180 LEU A C 1
ATOM 1454 O O . LEU A 1 180 ? -4.174 17.651 16.316 1.00 95.38 180 LEU A O 1
ATOM 1458 N N . GLU A 1 181 ? -5.092 15.989 17.506 1.00 95.25 181 GLU A N 1
ATOM 1459 C CA . GLU A 1 181 ? -4.298 16.250 18.712 1.00 95.25 181 GLU A CA 1
ATOM 1460 C C . GLU A 1 181 ? -2.814 15.918 18.512 1.00 95.25 181 GLU A C 1
ATOM 1462 O O . GLU A 1 181 ? -1.945 16.631 19.011 1.00 95.25 181 GLU A O 1
ATOM 1467 N N . ARG A 1 182 ? -2.508 14.853 17.760 1.00 93.00 182 ARG A N 1
ATOM 1468 C CA . ARG A 1 182 ? -1.129 14.369 17.583 1.00 93.00 182 ARG A CA 1
ATOM 1469 C C . ARG A 1 182 ? -0.352 15.104 16.495 1.00 93.00 182 ARG A C 1
ATOM 1471 O O . ARG A 1 182 ? 0.846 15.322 16.659 1.00 93.00 182 ARG A O 1
ATOM 1478 N N . ARG A 1 183 ? -0.995 15.429 15.371 1.00 93.88 183 ARG A N 1
ATOM 1479 C CA . ARG A 1 183 ? -0.341 15.983 14.168 1.00 93.88 183 ARG A CA 1
ATOM 1480 C C . ARG A 1 183 ? -1.075 17.169 13.541 1.00 93.88 183 ARG A C 1
ATOM 1482 O O . ARG A 1 183 ? -0.638 17.668 12.508 1.00 93.88 183 ARG A O 1
ATOM 1489 N N . GLY A 1 184 ? -2.173 17.630 14.135 1.00 93.50 184 GLY A N 1
ATOM 1490 C CA . GLY A 1 184 ? -3.003 18.676 13.542 1.00 93.50 184 GLY A CA 1
ATOM 1491 C C . GLY A 1 184 ? -3.642 18.241 12.221 1.00 93.50 184 GLY A C 1
ATOM 1492 O O . GLY A 1 184 ? -3.738 17.055 11.903 1.00 93.50 184 GLY A O 1
ATOM 1493 N N . MET A 1 185 ? -4.079 19.225 11.434 1.00 92.38 185 MET A N 1
ATOM 1494 C CA . MET A 1 185 ? -4.753 18.996 10.148 1.00 92.38 185 MET A CA 1
ATOM 1495 C C . MET A 1 185 ? -3.861 18.275 9.130 1.00 92.38 185 MET A C 1
ATOM 1497 O O . MET A 1 185 ? -4.347 17.447 8.367 1.00 92.38 185 MET A O 1
ATOM 1501 N N . GLU A 1 186 ? -2.552 18.533 9.150 1.00 92.50 186 GLU A N 1
ATOM 1502 C CA . GLU A 1 186 ? -1.568 17.903 8.257 1.00 92.50 186 GLU A CA 1
ATOM 1503 C C . GLU A 1 186 ? -1.462 16.385 8.458 1.00 92.50 186 GLU A C 1
ATOM 1505 O O . GLU A 1 186 ? -1.017 15.675 7.557 1.00 92.50 186 GLU A O 1
ATOM 1510 N N . GLY A 1 187 ? -1.902 15.874 9.614 1.00 93.25 187 GLY A N 1
ATOM 1511 C CA . GLY A 1 187 ? -1.970 14.443 9.899 1.00 93.25 187 GLY A CA 1
ATOM 1512 C C . GLY A 1 187 ? -3.114 13.704 9.199 1.00 93.25 187 GLY A C 1
ATOM 1513 O O . GLY A 1 187 ? -3.100 12.470 9.170 1.00 93.25 187 GLY A O 1
ATOM 1514 N N . LEU A 1 188 ? -4.097 14.418 8.648 1.00 95.44 188 LEU A N 1
ATOM 1515 C CA . LEU A 1 188 ? -5.230 13.845 7.922 1.00 95.44 188 LEU A CA 1
ATOM 1516 C C . LEU A 1 188 ? -4.909 13.777 6.426 1.00 95.44 188 LEU A C 1
ATOM 1518 O O . LEU A 1 188 ? -4.542 14.783 5.818 1.00 95.44 188 LEU A O 1
ATOM 1522 N N . TYR A 1 189 ? -5.059 12.605 5.806 1.00 94.75 189 TYR A N 1
ATOM 1523 C CA . TYR A 1 189 ? -4.789 12.445 4.378 1.00 94.75 189 TYR A CA 1
ATOM 1524 C C . TYR A 1 189 ? -5.773 13.276 3.557 1.00 94.75 189 TYR A C 1
ATOM 1526 O O . TYR A 1 189 ? -5.377 13.910 2.577 1.00 94.75 189 TYR A O 1
ATOM 1534 N N . SER A 1 190 ? -7.034 13.363 3.986 1.00 94.38 190 SER A N 1
ATOM 1535 C CA . SER A 1 190 ? -8.033 14.182 3.296 1.00 94.38 190 SER A CA 1
ATOM 1536 C C . SER A 1 190 ? -7.676 15.674 3.261 1.00 94.38 190 SER A C 1
ATOM 1538 O O . SER A 1 190 ? -8.053 16.359 2.313 1.00 94.38 190 SER A O 1
ATOM 1540 N N . HIS A 1 191 ? -6.880 16.177 4.213 1.00 93.94 191 HIS A N 1
ATOM 1541 C CA . HIS A 1 191 ? -6.400 17.562 4.195 1.00 93.94 191 HIS A CA 1
ATOM 1542 C C . HIS A 1 191 ? -5.429 17.844 3.036 1.00 93.94 191 HIS A C 1
ATOM 1544 O O . HIS A 1 191 ? -5.326 18.975 2.572 1.00 93.94 191 HIS A O 1
ATOM 1550 N N . SER A 1 192 ? -4.757 16.813 2.510 1.00 92.12 192 SER A N 1
ATOM 1551 C CA . SER A 1 192 ? -3.944 16.939 1.290 1.00 92.12 192 SER A CA 1
ATOM 1552 C C . SER A 1 192 ? -4.784 17.077 0.012 1.00 92.12 192 SER A C 1
ATOM 1554 O O . SER A 1 192 ? -4.260 17.479 -1.026 1.00 92.12 192 SER A O 1
ATOM 1556 N N . LEU A 1 193 ? -6.079 16.747 0.084 1.00 93.12 193 LEU A N 1
ATOM 1557 C CA . LEU A 1 193 ? -7.017 16.771 -1.041 1.00 93.12 193 LEU A CA 1
ATOM 1558 C C . LEU A 1 193 ? -7.989 17.953 -0.968 1.00 93.12 193 LEU A C 1
ATOM 1560 O O . LEU A 1 193 ? -8.395 18.479 -2.004 1.00 93.12 193 LEU A O 1
ATOM 1564 N N . PHE A 1 194 ? -8.359 18.372 0.244 1.00 93.25 194 PHE A N 1
ATOM 1565 C CA . PHE A 1 194 ? -9.373 19.390 0.483 1.00 93.25 194 PHE A CA 1
ATOM 1566 C C . PHE A 1 194 ? -8.858 20.497 1.399 1.00 93.25 194 PHE A C 1
ATOM 1568 O O . PHE A 1 194 ? -8.181 20.256 2.399 1.00 93.25 194 PHE A O 1
ATOM 1575 N N . HIS A 1 195 ? -9.261 21.728 1.091 1.00 92.06 195 HIS A N 1
ATOM 1576 C CA . HIS A 1 195 ? -9.080 22.848 1.999 1.00 92.06 195 HIS A CA 1
ATOM 1577 C C . HIS A 1 195 ? -10.254 22.899 2.979 1.00 92.06 195 HIS A C 1
ATOM 1579 O O . HIS A 1 195 ? -11.389 23.166 2.584 1.00 92.06 195 HIS A O 1
ATOM 1585 N N . TYR A 1 196 ? -9.977 22.621 4.249 1.00 91.56 196 TYR A N 1
ATOM 1586 C CA . TYR A 1 196 ? -10.971 22.677 5.312 1.00 91.56 196 TYR A CA 1
ATOM 1587 C C . TYR A 1 196 ? -10.956 24.045 5.980 1.00 91.56 196 TYR A C 1
ATOM 1589 O O . TYR A 1 196 ? -9.898 24.529 6.375 1.00 91.56 196 TYR A O 1
ATOM 1597 N N . ASP A 1 197 ? -12.136 24.635 6.144 1.00 91.12 197 ASP A N 1
ATOM 1598 C CA . ASP A 1 197 ? -12.301 25.792 7.015 1.00 91.12 197 ASP A CA 1
ATOM 1599 C C . ASP A 1 197 ? -12.519 25.372 8.480 1.00 91.12 197 ASP A C 1
ATOM 1601 O O . ASP A 1 197 ? -12.784 24.205 8.789 1.00 91.12 197 ASP A O 1
ATOM 1605 N N . GLU A 1 198 ? -12.411 26.334 9.398 1.00 90.56 198 GLU A N 1
ATOM 1606 C CA . GLU A 1 198 ? -12.485 26.096 10.846 1.00 90.56 198 GLU A CA 1
ATOM 1607 C C . GLU A 1 198 ? -13.791 25.427 11.300 1.00 90.56 198 GLU A C 1
ATOM 1609 O O . GLU A 1 198 ? -13.809 24.718 12.308 1.00 90.56 198 GLU A O 1
ATOM 1614 N N . ARG A 1 199 ? -14.885 25.579 10.543 1.00 94.38 199 ARG A N 1
ATOM 1615 C CA . ARG A 1 199 ? -16.189 24.986 10.877 1.00 94.38 199 ARG A CA 1
ATOM 1616 C C . ARG A 1 199 ? -16.185 23.469 10.718 1.00 94.38 199 ARG A C 1
ATOM 1618 O O . ARG A 1 199 ? -17.052 22.805 11.277 1.00 94.38 199 ARG A O 1
ATOM 1625 N N . MET A 1 200 ? -15.216 22.916 9.988 1.00 94.38 200 MET A N 1
ATOM 1626 C CA . MET A 1 200 ? -15.065 21.474 9.802 1.00 94.38 200 MET A CA 1
ATOM 1627 C C . MET A 1 200 ? -14.347 20.798 10.981 1.00 94.38 200 MET A C 1
ATOM 1629 O O . MET A 1 200 ? -14.510 19.599 11.198 1.00 94.38 200 MET A O 1
ATOM 1633 N N . ILE A 1 201 ? -13.595 21.553 11.791 1.00 92.62 201 ILE A N 1
ATOM 1634 C CA . ILE A 1 201 ? -12.793 21.010 12.901 1.00 92.62 201 ILE A CA 1
ATOM 1635 C C . ILE A 1 201 ? -13.644 20.228 13.921 1.00 92.62 201 ILE A C 1
ATOM 1637 O O . ILE A 1 201 ? -13.233 19.124 14.290 1.00 92.62 201 ILE A O 1
ATOM 1641 N N . PRO A 1 202 ? -14.825 20.708 14.370 1.00 95.38 202 PRO A N 1
ATOM 1642 C CA . PRO A 1 202 ? -15.666 19.948 15.295 1.00 95.38 202 PRO A CA 1
ATOM 1643 C C . PRO A 1 202 ? -16.143 18.613 14.711 1.00 95.38 202 PRO A C 1
ATOM 1645 O O . PRO A 1 202 ? -16.204 17.621 15.434 1.00 95.38 202 PRO A O 1
ATOM 1648 N N . ILE A 1 203 ? -16.428 18.579 13.405 1.00 95.38 203 ILE A N 1
ATOM 1649 C CA . ILE A 1 203 ? -16.876 17.374 12.695 1.00 95.38 203 ILE A CA 1
ATOM 1650 C C . ILE A 1 203 ? -15.726 16.372 12.605 1.00 95.38 203 ILE A C 1
ATOM 1652 O O . ILE A 1 203 ? -15.888 15.217 12.985 1.00 95.38 203 ILE A O 1
ATOM 1656 N N . LEU A 1 204 ? -14.542 16.820 12.175 1.00 94.88 204 LEU A N 1
ATOM 1657 C CA . LEU A 1 204 ? -13.354 15.967 12.089 1.00 94.88 204 LEU A CA 1
ATOM 1658 C C . LEU A 1 204 ? -12.968 15.402 13.457 1.00 94.88 204 LEU A C 1
ATOM 1660 O O . LEU A 1 204 ? -12.624 14.229 13.558 1.00 94.88 204 LEU A O 1
ATOM 1664 N N . ARG A 1 205 ? -13.089 16.196 14.527 1.00 95.94 205 ARG A N 1
ATOM 1665 C CA . ARG A 1 205 ? -12.778 15.746 15.890 1.00 95.94 205 ARG A CA 1
ATOM 1666 C C . ARG A 1 205 ? -13.671 14.592 16.359 1.00 95.94 205 ARG A C 1
ATOM 1668 O O . ARG A 1 205 ? -13.211 13.758 17.130 1.00 95.94 205 ARG A O 1
ATOM 1675 N N . GLN A 1 206 ? -14.918 14.540 15.897 1.00 96.44 206 GLN A N 1
ATOM 1676 C CA . GLN A 1 206 ? -15.880 13.481 16.232 1.00 96.44 206 GLN A CA 1
ATOM 1677 C C . GLN A 1 206 ? -15.961 12.376 15.166 1.00 96.44 206 GLN A C 1
ATOM 1679 O O . GLN A 1 206 ? -16.686 11.400 15.345 1.00 96.44 206 GLN A O 1
ATOM 1684 N N . GLY A 1 207 ? -15.242 12.532 14.054 1.00 95.69 207 GLY A N 1
ATOM 1685 C CA . GLY A 1 207 ? -15.282 11.629 12.913 1.00 95.69 207 GLY A CA 1
ATOM 1686 C C . GLY A 1 207 ? -14.165 10.589 12.903 1.00 95.69 207 GLY A C 1
ATOM 1687 O O . GLY A 1 207 ? -13.215 10.623 13.689 1.00 95.69 207 GLY A O 1
ATOM 1688 N N . ILE A 1 208 ? -14.269 9.678 11.938 1.00 96.38 208 ILE A N 1
ATOM 1689 C CA . ILE A 1 208 ? -13.205 8.759 11.537 1.00 96.38 208 ILE A CA 1
ATOM 1690 C C . ILE A 1 208 ? -12.859 9.071 10.080 1.00 96.38 208 ILE A C 1
ATOM 1692 O O . ILE A 1 208 ? -13.754 9.202 9.243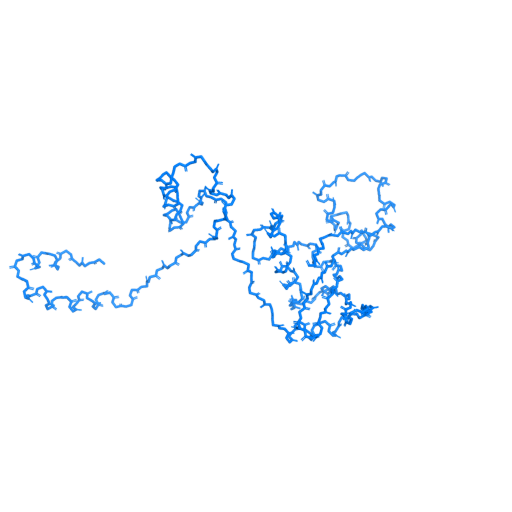 1.00 96.38 208 ILE A O 1
ATOM 1696 N N . GLU A 1 209 ? -11.575 9.211 9.766 1.00 96.12 209 GLU A N 1
ATOM 1697 C CA . GLU A 1 209 ? -11.137 9.285 8.377 1.00 96.12 209 GLU A CA 1
ATOM 1698 C C . GLU A 1 209 ? -10.884 7.872 7.861 1.00 96.12 209 GLU A C 1
ATOM 1700 O O . GLU A 1 209 ? -10.118 7.106 8.448 1.00 96.12 209 GLU A O 1
ATOM 1705 N N . LEU A 1 210 ? -11.539 7.539 6.751 1.00 95.31 210 LEU A N 1
ATOM 1706 C CA . LEU A 1 210 ? -11.403 6.264 6.063 1.00 95.31 210 LEU A CA 1
ATOM 1707 C C . LEU A 1 210 ? -10.487 6.426 4.848 1.00 95.31 210 LEU A C 1
ATOM 1709 O O . LEU A 1 210 ? -10.569 7.410 4.115 1.00 95.31 210 LEU A O 1
ATOM 1713 N N . GLY A 1 211 ? -9.604 5.453 4.647 1.00 91.00 211 GLY A N 1
ATOM 1714 C CA . GLY A 1 211 ? -8.591 5.466 3.600 1.00 91.00 211 GLY A CA 1
ATOM 1715 C C . GLY A 1 211 ? -8.848 4.441 2.503 1.00 91.00 211 GLY A C 1
ATOM 1716 O O . GLY A 1 211 ? -9.976 4.190 2.090 1.00 91.00 211 GLY A O 1
ATOM 1717 N N . ARG A 1 212 ? -7.762 3.845 2.006 1.00 87.81 212 ARG A N 1
ATOM 1718 C CA . ARG A 1 212 ? -7.824 2.794 0.989 1.00 87.81 212 ARG A CA 1
ATOM 1719 C C . ARG A 1 212 ? -8.228 1.453 1.612 1.00 87.81 212 ARG A C 1
ATOM 1721 O O . ARG A 1 212 ? -7.701 1.089 2.666 1.00 87.81 212 ARG A O 1
ATOM 1728 N N . SER A 1 213 ? -9.108 0.721 0.929 1.00 93.69 213 SER A N 1
ATOM 1729 C CA . SER A 1 213 ? -9.459 -0.675 1.215 1.00 93.69 213 SER A CA 1
ATOM 1730 C C . SER A 1 213 ? -9.258 -1.564 -0.005 1.00 93.69 213 SER A C 1
ATOM 1732 O O . SER A 1 213 ? -9.303 -1.094 -1.141 1.00 93.69 213 SER A O 1
ATOM 1734 N N . PHE A 1 214 ? -9.041 -2.852 0.237 1.00 94.88 214 PHE A N 1
ATOM 1735 C CA . PHE A 1 214 ? -9.032 -3.879 -0.799 1.00 94.88 214 PHE A CA 1
ATOM 1736 C C . PHE A 1 214 ? -9.489 -5.222 -0.222 1.00 94.88 214 PHE A C 1
ATOM 1738 O O . PHE A 1 214 ? -9.397 -5.440 0.991 1.00 94.88 214 PHE A O 1
ATOM 1745 N N . ILE A 1 215 ? -9.962 -6.088 -1.116 1.00 87.88 215 ILE A N 1
ATOM 1746 C CA . ILE A 1 215 ? -10.260 -7.513 -0.931 1.00 87.88 215 ILE A CA 1
ATOM 1747 C C . ILE A 1 215 ? -9.754 -8.218 -2.192 1.00 87.88 215 ILE A C 1
ATOM 1749 O O . ILE A 1 215 ? -9.915 -7.608 -3.276 1.00 87.88 215 ILE A O 1
#

Organism: NCBI:txid401562